Protein AF-D3FZN3-F1 (afdb_monomer)

Structure (mmCIF, N/CA/C/O backbone):
data_AF-D3FZN3-F1
#
_entry.id   AF-D3FZN3-F1
#
loop_
_atom_site.group_PDB
_atom_site.id
_atom_site.type_symbol
_atom_site.label_atom_id
_atom_site.label_alt_id
_atom_site.label_comp_id
_atom_site.label_asym_id
_atom_site.label_entity_id
_atom_site.label_seq_id
_atom_site.pdbx_PDB_ins_code
_atom_site.Cartn_x
_atom_site.Cartn_y
_atom_site.Cartn_z
_atom_site.occupancy
_atom_site.B_iso_or_equiv
_atom_site.auth_seq_id
_atom_site.auth_comp_id
_atom_site.auth_asym_id
_atom_site.auth_atom_id
_atom_site.pdbx_PDB_model_num
ATOM 1 N N . MET A 1 1 ? -34.575 -13.851 0.506 1.00 36.81 1 MET A N 1
ATOM 2 C CA . MET A 1 1 ? -34.445 -12.840 -0.566 1.00 36.81 1 MET A CA 1
ATOM 3 C C . MET A 1 1 ? -32.988 -12.776 -0.986 1.00 36.81 1 MET A C 1
ATOM 5 O O . MET A 1 1 ? -32.155 -12.324 -0.214 1.00 36.81 1 MET A O 1
ATOM 9 N N . THR A 1 2 ? -32.662 -13.307 -2.158 1.00 33.44 2 THR A N 1
ATOM 10 C CA . THR A 1 2 ? -31.326 -13.220 -2.757 1.00 33.44 2 THR A CA 1
ATOM 11 C C . THR A 1 2 ? -31.110 -11.793 -3.249 1.00 33.44 2 THR A C 1
ATOM 13 O O . THR A 1 2 ? -31.702 -11.393 -4.248 1.00 33.44 2 THR A O 1
ATOM 16 N N . TYR A 1 3 ? -30.310 -11.004 -2.532 1.00 48.12 3 TYR A N 1
ATOM 17 C CA . TYR A 1 3 ? -29.910 -9.681 -3.000 1.00 48.12 3 TYR A CA 1
ATOM 18 C C . TYR A 1 3 ? -29.121 -9.836 -4.300 1.00 48.12 3 TYR A C 1
ATOM 20 O O . TYR A 1 3 ? -28.051 -10.443 -4.325 1.00 48.12 3 TYR A O 1
ATOM 28 N N . THR A 1 4 ? -29.645 -9.297 -5.395 1.00 48.91 4 THR A N 1
ATOM 29 C CA . THR A 1 4 ? -28.939 -9.209 -6.672 1.00 48.91 4 THR A CA 1
ATOM 30 C C . THR A 1 4 ? -27.744 -8.264 -6.479 1.00 48.91 4 THR A C 1
ATOM 32 O O . THR A 1 4 ? -27.885 -7.044 -6.516 1.00 48.91 4 THR A O 1
ATOM 35 N N . LEU A 1 5 ? -26.564 -8.833 -6.209 1.00 54.50 5 LEU A N 1
ATOM 36 C CA . LEU A 1 5 ? -25.284 -8.184 -5.855 1.00 54.50 5 LEU A CA 1
ATOM 37 C C . LEU A 1 5 ? -24.669 -7.288 -6.961 1.00 54.50 5 LEU A C 1
ATOM 39 O O . LEU A 1 5 ? -23.451 -7.129 -7.019 1.00 54.50 5 LEU A O 1
ATOM 43 N N . LEU A 1 6 ? -25.465 -6.734 -7.881 1.00 55.00 6 LEU A N 1
ATOM 44 C CA . LEU A 1 6 ? -24.960 -6.120 -9.117 1.00 55.00 6 LEU A CA 1
ATOM 45 C C . LEU A 1 6 ? -25.400 -4.669 -9.377 1.00 55.00 6 LEU A C 1
ATOM 47 O O . LEU A 1 6 ? -24.980 -4.111 -10.384 1.00 55.00 6 LEU A O 1
ATOM 51 N N . ASN A 1 7 ? -26.138 -4.021 -8.467 1.00 74.19 7 ASN A N 1
ATOM 52 C CA . ASN A 1 7 ? -26.657 -2.654 -8.664 1.00 74.19 7 ASN A CA 1
ATOM 53 C C . ASN A 1 7 ? -26.011 -1.591 -7.750 1.00 74.19 7 ASN A C 1
ATOM 55 O O . ASN A 1 7 ? -26.673 -0.647 -7.328 1.00 74.19 7 ASN A O 1
ATOM 59 N N . HIS A 1 8 ? -24.730 -1.723 -7.398 1.00 84.94 8 HIS A N 1
ATOM 60 C CA . HIS A 1 8 ? -24.018 -0.625 -6.732 1.00 84.94 8 HIS A CA 1
ATOM 61 C C . HIS A 1 8 ? -23.477 0.372 -7.765 1.00 84.94 8 HIS A C 1
ATOM 63 O O . HIS A 1 8 ? -22.969 -0.036 -8.808 1.00 84.94 8 HIS A O 1
ATOM 69 N N . ILE A 1 9 ? -23.486 1.671 -7.448 1.00 86.50 9 ILE A N 1
ATOM 70 C CA . ILE A 1 9 ? -22.976 2.743 -8.331 1.00 86.50 9 ILE A CA 1
ATOM 71 C C . ILE A 1 9 ? -21.483 2.591 -8.690 1.00 86.50 9 ILE A C 1
ATOM 73 O O . ILE A 1 9 ? -21.010 3.148 -9.671 1.00 86.50 9 ILE A O 1
ATOM 77 N N . GLN A 1 10 ? -20.741 1.797 -7.913 1.00 83.25 10 GLN A N 1
ATOM 78 C CA . GLN A 1 10 ? -19.339 1.416 -8.169 1.00 83.25 10 GLN A CA 1
ATOM 79 C C . GLN A 1 10 ? -19.196 -0.039 -8.675 1.00 83.25 10 GLN A C 1
ATOM 81 O O . GLN A 1 10 ? -18.149 -0.673 -8.513 1.00 83.25 10 GLN A O 1
ATOM 86 N N . GLY A 1 11 ? -20.266 -0.616 -9.224 1.00 87.62 11 GLY A N 1
ATOM 87 C CA . GLY A 1 11 ? -20.298 -1.968 -9.776 1.00 87.62 11 GLY A CA 1
ATOM 88 C C . GLY A 1 11 ? -20.010 -3.072 -8.752 1.00 87.62 11 GLY A C 1
ATOM 89 O O . GLY A 1 11 ? -20.368 -2.988 -7.574 1.00 87.62 11 GLY A O 1
ATOM 90 N N . LYS A 1 12 ? -19.345 -4.142 -9.204 1.00 86.31 12 LYS A N 1
ATOM 91 C CA . LYS A 1 12 ? -19.061 -5.338 -8.387 1.00 86.31 12 LYS A CA 1
ATOM 92 C C . LYS A 1 12 ? -18.204 -5.035 -7.156 1.00 86.31 12 LYS A C 1
ATOM 94 O O . LYS A 1 12 ? -18.461 -5.587 -6.091 1.00 86.31 12 LYS A O 1
ATOM 99 N N . ILE A 1 13 ? -17.198 -4.166 -7.291 1.00 85.38 13 ILE A N 1
ATOM 100 C CA . ILE A 1 13 ? -16.278 -3.826 -6.193 1.00 85.38 13 ILE A CA 1
ATOM 101 C C . ILE A 1 13 ? -17.044 -3.138 -5.066 1.00 85.38 13 ILE A C 1
ATOM 103 O O . ILE A 1 13 ? -16.953 -3.571 -3.918 1.00 85.38 13 ILE A O 1
ATOM 107 N N . GLY A 1 14 ? -17.847 -2.125 -5.396 1.00 88.56 14 GLY A N 1
ATOM 108 C CA . GLY A 1 14 ? -18.644 -1.443 -4.382 1.00 88.56 14 GLY A CA 1
ATOM 109 C C . GLY A 1 14 ? -19.766 -2.309 -3.816 1.00 88.56 14 GLY A C 1
ATOM 110 O O . GLY A 1 14 ? -20.048 -2.221 -2.630 1.00 88.56 14 GLY A O 1
ATOM 111 N N . SER A 1 15 ? -20.338 -3.225 -4.606 1.00 90.19 15 SER A N 1
ATOM 112 C CA . SER A 1 15 ? -21.319 -4.194 -4.087 1.00 90.19 15 SER A CA 1
ATOM 113 C C . SER A 1 15 ? -20.704 -5.106 -3.016 1.00 90.19 15 SER A C 1
ATOM 115 O O . SER A 1 15 ? -21.316 -5.326 -1.973 1.00 90.19 15 SER A O 1
ATOM 117 N N . ARG A 1 16 ? -19.472 -5.594 -3.236 1.00 90.56 16 ARG A N 1
ATOM 118 C CA . ARG A 1 16 ? -18.732 -6.404 -2.250 1.00 90.56 16 ARG A CA 1
ATOM 119 C C . ARG A 1 16 ? -18.376 -5.600 -1.001 1.00 90.56 16 ARG A C 1
ATOM 121 O O . ARG A 1 16 ? -18.532 -6.114 0.099 1.00 90.56 16 ARG A O 1
ATOM 128 N N . TRP A 1 17 ? -17.937 -4.352 -1.168 1.00 93.44 17 TRP A N 1
ATOM 129 C CA . TRP A 1 17 ? -17.650 -3.466 -0.039 1.00 93.44 17 TRP A CA 1
ATOM 130 C C . TRP A 1 17 ? -18.903 -3.175 0.791 1.00 93.44 17 TRP A C 1
ATOM 132 O O . TRP A 1 17 ? -18.896 -3.365 2.000 1.00 93.44 17 TRP A O 1
ATOM 142 N N . ALA A 1 18 ? -20.008 -2.804 0.142 1.00 93.06 18 ALA A N 1
ATOM 143 C CA . ALA A 1 18 ? -21.271 -2.542 0.819 1.00 93.06 18 ALA A CA 1
ATOM 144 C C . ALA A 1 18 ? -21.793 -3.777 1.569 1.00 93.06 18 ALA A C 1
ATOM 146 O O . ALA A 1 18 ? -22.334 -3.636 2.662 1.00 93.06 18 ALA A O 1
ATOM 147 N N . HIS A 1 19 ? -21.623 -4.981 1.011 1.00 93.06 19 HIS A N 1
ATOM 148 C CA . HIS A 1 19 ? -21.941 -6.223 1.718 1.00 93.06 19 HIS A CA 1
ATOM 149 C C . HIS A 1 19 ? -21.061 -6.403 2.958 1.00 93.06 19 HIS A C 1
ATOM 151 O O . HIS A 1 19 ? -21.593 -6.603 4.043 1.00 93.06 19 HIS A O 1
ATOM 157 N N . PHE A 1 20 ? -19.739 -6.271 2.811 1.00 94.25 20 PHE A N 1
ATOM 158 C CA . PHE A 1 20 ? -18.788 -6.382 3.920 1.00 94.25 20 PHE A CA 1
ATOM 159 C C . PHE A 1 20 ? -19.116 -5.406 5.060 1.00 94.25 20 PHE A C 1
ATOM 161 O O . PHE A 1 20 ? -19.161 -5.806 6.221 1.00 94.25 20 PHE A O 1
ATOM 168 N N . VAL A 1 21 ? -19.404 -4.141 4.739 1.00 95.44 21 VAL A N 1
ATOM 169 C CA . VAL A 1 21 ? -19.762 -3.128 5.744 1.00 95.44 21 VAL A CA 1
ATOM 170 C C . VAL A 1 21 ? -21.089 -3.463 6.429 1.00 95.44 21 VAL A C 1
ATOM 172 O O . VAL A 1 21 ? -21.183 -3.356 7.647 1.00 95.44 21 VAL A O 1
ATOM 175 N N . LYS A 1 22 ? -22.110 -3.906 5.681 1.00 94.38 22 LYS A N 1
ATOM 176 C CA . LYS A 1 22 ? -23.412 -4.300 6.255 1.00 94.38 22 LYS A CA 1
ATOM 177 C C . LYS A 1 22 ? -23.323 -5.527 7.157 1.00 94.38 22 LYS A C 1
ATOM 179 O O . LYS A 1 22 ? -24.048 -5.599 8.138 1.00 94.38 22 LYS A O 1
ATOM 184 N N . GLU A 1 23 ? -22.477 -6.485 6.799 1.00 95.50 23 GLU A N 1
ATOM 185 C CA . GLU A 1 23 ? -22.295 -7.736 7.536 1.00 95.50 23 GLU A CA 1
ATOM 186 C C . GLU A 1 23 ? -21.606 -7.520 8.886 1.00 95.50 23 GLU A C 1
ATOM 188 O O . GLU A 1 23 ? -21.972 -8.164 9.861 1.00 95.50 23 GLU A O 1
ATOM 193 N N . ASN A 1 24 ? -20.637 -6.603 8.949 1.00 95.38 24 ASN A N 1
ATOM 194 C CA . ASN A 1 24 ? -19.853 -6.366 10.163 1.00 95.38 24 ASN A CA 1
ATOM 195 C C . ASN A 1 24 ? -20.369 -5.176 10.990 1.00 95.38 24 ASN A C 1
ATOM 197 O O . ASN A 1 24 ? -20.156 -5.139 12.194 1.00 95.38 24 ASN A O 1
ATOM 201 N N . GLY A 1 25 ? -21.069 -4.222 10.370 1.00 95.56 25 GLY A N 1
ATOM 202 C CA . GLY A 1 25 ? -21.519 -2.989 11.017 1.00 95.56 25 GLY A CA 1
ATOM 203 C C . GLY A 1 25 ? -20.407 -1.941 11.106 1.00 95.56 25 GLY A C 1
ATOM 204 O O . GLY A 1 25 ? -19.266 -2.245 11.437 1.00 95.56 25 GLY A O 1
ATOM 205 N N . VAL A 1 26 ? -20.734 -0.681 10.808 1.00 95.69 26 VAL A N 1
ATOM 206 C CA . VAL A 1 26 ? -19.752 0.420 10.742 1.00 95.69 26 VAL A CA 1
ATOM 207 C C . VAL A 1 26 ? -19.050 0.689 12.077 1.00 95.69 26 VAL A C 1
ATOM 209 O O . VAL A 1 26 ? -17.865 1.012 12.081 1.00 95.69 26 VAL A O 1
ATOM 212 N N . ASP A 1 27 ? -19.742 0.482 13.200 1.00 96.00 27 ASP A N 1
ATOM 213 C CA . ASP A 1 27 ? -19.205 0.687 14.553 1.00 96.00 27 ASP A CA 1
ATOM 214 C C . ASP A 1 27 ? -18.169 -0.370 14.961 1.00 96.00 27 ASP A C 1
ATOM 216 O O . ASP A 1 27 ? -17.420 -0.167 15.910 1.00 96.00 27 ASP A O 1
ATOM 220 N N . GLN A 1 28 ? -18.104 -1.489 14.235 1.00 96.38 28 GLN A N 1
ATOM 221 C CA . GLN A 1 28 ? -17.192 -2.602 14.511 1.00 96.38 28 GLN A CA 1
ATOM 222 C C . GLN A 1 28 ? -15.912 -2.546 13.666 1.00 96.38 28 GLN A C 1
ATOM 224 O O . GLN A 1 28 ? -15.029 -3.397 13.820 1.00 96.38 28 GLN A O 1
ATOM 229 N N . LEU A 1 29 ? -15.800 -1.558 12.768 1.00 97.88 29 LEU A N 1
ATOM 230 C CA . LEU A 1 29 ? -14.685 -1.421 11.836 1.00 97.88 29 LEU A CA 1
ATOM 231 C C . LEU A 1 29 ? -13.639 -0.426 12.350 1.00 97.88 29 LEU A C 1
ATOM 233 O O . LEU A 1 29 ? -13.881 0.780 12.431 1.00 97.88 29 LEU A O 1
ATOM 237 N N . LEU A 1 30 ? -12.431 -0.933 12.582 1.00 98.50 30 LEU A N 1
ATOM 238 C CA . LEU A 1 30 ? -11.226 -0.134 12.762 1.00 98.50 30 LEU A CA 1
ATOM 239 C C . LEU A 1 30 ? -10.526 0.046 11.412 1.00 98.50 30 LEU A C 1
ATOM 241 O O . LEU A 1 30 ? -10.107 -0.928 10.784 1.00 98.50 30 LEU A O 1
ATOM 245 N N . ILE A 1 31 ? -10.364 1.290 10.971 1.00 98.38 31 ILE A N 1
ATOM 246 C CA . ILE A 1 31 ? -9.625 1.628 9.755 1.00 98.38 31 ILE A CA 1
ATOM 247 C C . ILE A 1 31 ? -8.164 1.894 10.114 1.00 98.38 31 ILE A C 1
ATOM 249 O O . ILE A 1 31 ? -7.856 2.733 10.959 1.00 98.38 31 ILE A O 1
ATOM 253 N N . VAL A 1 32 ? -7.261 1.204 9.424 1.00 98.31 32 VAL A N 1
ATOM 254 C CA . VAL A 1 32 ? -5.814 1.415 9.483 1.00 98.31 32 VAL A CA 1
ATOM 255 C C . VAL A 1 32 ? -5.376 1.959 8.130 1.00 98.31 32 VAL A C 1
ATOM 257 O O . VAL A 1 32 ? -5.355 1.225 7.145 1.00 98.31 32 VAL A O 1
ATOM 260 N N . ALA A 1 33 ? -5.041 3.242 8.060 1.00 97.38 33 ALA A N 1
ATOM 261 C CA . ALA A 1 33 ? -4.474 3.845 6.862 1.00 97.38 33 ALA A CA 1
ATOM 262 C C . ALA A 1 33 ? -2.950 3.766 6.913 1.00 97.38 33 ALA A C 1
ATOM 264 O O . ALA A 1 33 ? -2.353 4.152 7.920 1.00 97.38 33 ALA A O 1
ATOM 265 N N . VAL A 1 34 ? -2.332 3.292 5.832 1.00 95.94 34 VAL A N 1
ATOM 266 C CA . VAL A 1 34 ? -0.879 3.185 5.706 1.00 95.94 34 VAL A CA 1
ATOM 267 C C . VAL A 1 34 ? -0.400 3.860 4.429 1.00 95.94 34 VAL A C 1
ATOM 269 O O . VAL A 1 34 ? -0.774 3.461 3.327 1.00 95.94 34 VAL A O 1
ATOM 272 N N . ASP A 1 35 ? 0.476 4.846 4.585 1.00 93.62 35 ASP A N 1
ATOM 273 C CA . ASP A 1 35 ? 1.271 5.400 3.494 1.00 93.62 35 ASP A CA 1
ATOM 274 C C . ASP A 1 35 ? 2.649 4.724 3.501 1.00 93.62 35 ASP A C 1
ATOM 276 O O . ASP A 1 35 ? 3.454 4.883 4.428 1.00 93.62 35 ASP A O 1
ATOM 280 N N . ALA A 1 36 ? 2.883 3.880 2.497 1.00 92.44 36 ALA A N 1
ATOM 281 C CA . ALA A 1 36 ? 4.046 3.013 2.445 1.00 92.44 36 ALA A CA 1
ATOM 282 C C . ALA A 1 36 ? 5.225 3.689 1.731 1.00 92.44 36 ALA A C 1
ATOM 284 O O . ALA A 1 36 ? 5.192 3.879 0.516 1.00 92.44 36 ALA A O 1
ATOM 285 N N . ALA A 1 37 ? 6.320 3.948 2.453 1.00 90.69 37 ALA A N 1
ATOM 286 C CA . ALA A 1 37 ? 7.601 4.320 1.851 1.00 90.69 37 ALA A CA 1
ATOM 287 C C . ALA A 1 37 ? 8.672 3.226 2.012 1.00 90.69 37 ALA A C 1
ATOM 289 O O . ALA A 1 37 ? 8.433 2.164 2.579 1.00 90.69 37 ALA A O 1
ATOM 290 N N . LYS A 1 38 ? 9.868 3.485 1.470 1.00 91.06 38 LYS A N 1
ATOM 291 C CA . LYS A 1 38 ? 10.971 2.512 1.394 1.00 91.06 38 LYS A CA 1
ATOM 292 C C . LYS A 1 38 ? 11.477 2.030 2.757 1.00 91.06 38 LYS A C 1
ATOM 294 O O . LYS A 1 38 ? 11.839 0.867 2.881 1.00 91.06 38 LYS A O 1
ATOM 299 N N . TYR A 1 39 ? 11.593 2.937 3.724 1.00 92.75 39 TYR A N 1
ATOM 300 C CA . TYR A 1 39 ? 12.247 2.664 5.010 1.00 92.75 39 TYR A CA 1
ATOM 301 C C . TYR A 1 39 ? 11.304 2.818 6.194 1.00 92.75 39 TYR A C 1
ATOM 303 O O . TYR A 1 39 ? 11.409 2.061 7.151 1.00 92.75 39 TYR A O 1
ATOM 311 N N . THR A 1 40 ? 10.386 3.776 6.117 1.00 94.50 40 THR A N 1
ATOM 312 C CA . THR A 1 40 ? 9.401 4.051 7.155 1.00 94.50 40 THR A CA 1
ATOM 313 C C . THR A 1 40 ? 8.024 4.171 6.519 1.00 94.50 40 THR A C 1
ATOM 315 O O . THR A 1 40 ? 7.862 4.754 5.447 1.00 94.50 40 THR A O 1
ATOM 318 N N . HIS A 1 41 ? 7.021 3.585 7.154 1.00 94.62 41 HIS A N 1
ATOM 319 C CA . HIS A 1 41 ? 5.627 3.724 6.764 1.00 94.62 41 HIS A CA 1
ATOM 320 C C . HIS A 1 41 ? 4.934 4.641 7.760 1.00 94.62 41 HIS A C 1
ATOM 322 O O . HIS A 1 41 ? 5.133 4.511 8.972 1.00 94.62 41 HIS A O 1
ATOM 328 N N . LYS A 1 42 ? 4.097 5.545 7.259 1.00 95.31 42 LYS A N 1
ATOM 329 C CA . LYS A 1 42 ? 3.231 6.354 8.114 1.00 95.31 42 LYS A CA 1
ATOM 330 C C . LYS A 1 42 ? 1.899 5.644 8.286 1.00 95.31 42 LYS A C 1
ATOM 332 O O . LYS A 1 42 ? 1.360 5.092 7.330 1.00 95.31 42 LYS A O 1
ATOM 337 N N . VAL A 1 43 ? 1.371 5.668 9.501 1.00 97.12 43 VAL A N 1
ATOM 338 C CA . VAL A 1 43 ? 0.156 4.951 9.884 1.00 97.12 43 VAL A CA 1
ATOM 339 C C . VAL A 1 43 ? -0.784 5.879 10.633 1.00 97.12 43 VAL A C 1
ATOM 341 O O . VAL A 1 43 ? -0.347 6.651 11.482 1.00 97.12 43 VAL A O 1
ATOM 344 N N . LEU A 1 44 ? -2.081 5.755 10.367 1.00 97.12 44 LEU A N 1
ATOM 345 C CA . LEU A 1 44 ? -3.160 6.382 11.126 1.00 97.12 44 LEU A CA 1
ATOM 346 C C . LEU A 1 44 ? -4.239 5.340 11.437 1.00 97.12 44 LEU A C 1
ATOM 348 O O . LEU A 1 44 ? -4.609 4.561 10.559 1.00 97.12 44 LEU A O 1
ATOM 352 N N . LEU A 1 45 ? -4.775 5.360 12.661 1.00 98.25 45 LEU A N 1
ATOM 353 C CA . LEU A 1 45 ? -5.957 4.575 13.025 1.00 98.25 45 LEU A CA 1
ATOM 354 C C . LEU A 1 45 ? -7.164 5.497 13.182 1.00 98.25 45 LEU A C 1
ATOM 356 O O . LEU A 1 45 ? -7.102 6.480 13.926 1.00 98.25 45 LEU A O 1
ATOM 360 N N . ALA A 1 46 ? -8.259 5.150 12.518 1.00 98.00 46 ALA A N 1
ATOM 361 C CA . ALA A 1 46 ? -9.518 5.881 12.559 1.00 98.00 46 ALA A CA 1
ATOM 362 C C . ALA A 1 46 ? -10.712 4.921 12.624 1.00 98.00 46 ALA A C 1
ATOM 364 O O . ALA A 1 46 ? -10.589 3.743 12.288 1.00 98.00 46 ALA A O 1
ATOM 365 N N . ASN A 1 47 ? -11.872 5.413 13.047 1.00 97.56 47 ASN A N 1
ATOM 366 C CA . ASN A 1 47 ? -13.125 4.667 12.913 1.00 97.56 47 ASN A CA 1
ATOM 367 C C . ASN A 1 47 ? -13.756 4.890 11.523 1.00 97.56 47 ASN A C 1
ATOM 369 O O . ASN A 1 47 ? -13.271 5.689 10.717 1.00 97.56 47 ASN A O 1
ATOM 373 N N . PHE A 1 48 ? -14.867 4.206 11.242 1.00 96.56 48 PHE A N 1
ATOM 374 C CA . PHE A 1 48 ? -15.588 4.356 9.973 1.00 96.56 48 PHE A CA 1
ATOM 375 C C . PHE A 1 48 ? -16.215 5.749 9.763 1.00 96.56 48 PHE A C 1
ATOM 377 O O . PHE A 1 48 ? -16.517 6.123 8.633 1.00 96.56 48 PHE A O 1
ATOM 384 N N . TYR A 1 49 ? -16.382 6.533 10.829 1.00 95.94 49 TYR A N 1
ATOM 385 C CA . TYR A 1 49 ? -16.892 7.906 10.772 1.00 95.94 49 TYR A CA 1
ATOM 386 C C . TYR A 1 49 ? -15.804 8.940 10.452 1.00 95.94 49 TYR A C 1
ATOM 388 O O . TYR A 1 49 ? -16.118 10.091 10.152 1.00 95.94 49 TYR A O 1
ATOM 396 N N . GLY A 1 50 ? -14.531 8.531 10.464 1.00 93.31 50 GLY A N 1
ATOM 397 C CA . GLY A 1 50 ? -13.384 9.400 10.214 1.00 93.31 50 GLY A CA 1
ATOM 398 C C . GLY A 1 50 ? -12.771 10.021 11.472 1.00 93.31 50 GLY A C 1
ATOM 399 O O . GLY A 1 50 ? -11.852 10.832 11.345 1.00 93.31 50 GLY A O 1
ATOM 400 N N . ASP A 1 51 ? -13.213 9.636 12.673 1.00 94.81 51 ASP A N 1
ATOM 401 C CA . ASP A 1 51 ? -12.577 10.082 13.912 1.00 94.81 51 ASP A CA 1
ATOM 402 C C . ASP A 1 51 ? -11.217 9.411 14.075 1.00 94.81 51 ASP A C 1
ATOM 404 O O . ASP A 1 51 ? -11.083 8.186 14.008 1.00 94.81 51 ASP A O 1
ATOM 408 N N . ILE A 1 52 ? -10.198 10.225 14.337 1.00 95.75 52 ILE A N 1
ATOM 409 C CA . ILE A 1 52 ? -8.835 9.753 14.563 1.00 95.75 52 ILE A CA 1
ATOM 410 C C . ILE A 1 52 ? -8.737 9.150 15.967 1.00 95.75 52 ILE A C 1
ATOM 412 O O . ILE A 1 52 ? -8.872 9.855 16.967 1.00 95.75 52 ILE A O 1
ATOM 416 N N . LEU A 1 53 ? -8.438 7.853 16.034 1.00 96.50 53 LEU A N 1
ATOM 417 C CA . LEU A 1 53 ? -8.257 7.108 17.283 1.00 96.50 53 LEU A CA 1
ATOM 418 C C . LEU A 1 53 ? -6.796 7.123 17.737 1.00 96.50 53 LEU A C 1
ATOM 420 O O . LEU A 1 53 ? -6.516 7.283 18.923 1.00 96.50 53 LEU A O 1
ATOM 424 N N . ILE A 1 54 ? -5.863 7.006 16.788 1.00 96.62 54 ILE A N 1
ATOM 425 C CA . ILE A 1 54 ? -4.435 7.244 17.015 1.00 96.62 54 ILE A CA 1
ATOM 426 C C . ILE A 1 54 ? -3.944 8.214 15.948 1.00 96.62 54 ILE A C 1
ATOM 428 O O . ILE A 1 54 ? -4.108 7.965 14.753 1.00 96.62 54 ILE A O 1
ATOM 432 N N . LYS A 1 55 ? -3.323 9.314 16.392 1.00 95.06 55 LYS A N 1
ATOM 433 C CA . LYS A 1 55 ? -2.667 10.286 15.507 1.00 95.06 55 LYS A CA 1
ATOM 434 C C . LYS A 1 55 ? -1.579 9.615 14.656 1.00 95.06 55 LYS A C 1
ATOM 436 O O . LYS A 1 55 ? -1.050 8.587 15.068 1.00 95.06 55 LYS A O 1
ATOM 441 N N . PRO A 1 56 ? -1.204 10.209 13.511 1.00 95.25 56 PRO A N 1
ATOM 442 C CA . PRO A 1 56 ? -0.162 9.665 12.653 1.00 95.25 56 PRO A CA 1
ATOM 443 C C . PRO A 1 56 ? 1.114 9.287 13.409 1.00 95.25 56 PRO A C 1
ATOM 445 O O . PRO A 1 56 ? 1.643 10.092 14.179 1.00 95.25 56 PRO A O 1
ATOM 448 N N . PHE A 1 57 ? 1.602 8.070 13.181 1.00 95.88 57 PHE A N 1
ATOM 449 C CA . PHE A 1 57 ? 2.867 7.571 13.715 1.00 95.88 57 PHE A CA 1
ATOM 450 C C . PHE A 1 57 ? 3.622 6.773 12.654 1.00 95.88 57 PHE A C 1
ATOM 452 O O . PHE A 1 57 ? 3.040 6.304 11.679 1.00 95.88 57 PHE A O 1
ATOM 459 N N . GLU A 1 58 ? 4.926 6.615 12.855 1.00 96.44 58 GLU A N 1
ATOM 460 C CA . GLU A 1 58 ? 5.790 5.886 11.930 1.00 96.44 58 GLU A CA 1
ATOM 461 C C . GLU A 1 58 ? 6.120 4.489 12.446 1.00 96.44 58 GLU A C 1
ATOM 463 O O . GLU A 1 58 ? 6.314 4.280 13.651 1.00 96.44 58 GLU A O 1
ATOM 468 N N . ILE A 1 59 ? 6.206 3.546 11.514 1.00 97.19 59 ILE A N 1
ATOM 469 C CA . ILE A 1 59 ? 6.756 2.207 11.715 1.00 97.19 59 ILE A CA 1
ATOM 470 C C . ILE A 1 59 ? 7.877 1.974 10.705 1.00 97.19 59 ILE A C 1
ATOM 472 O O . ILE A 1 59 ? 7.804 2.450 9.575 1.00 97.19 59 ILE A O 1
ATOM 476 N N . ASP A 1 60 ? 8.898 1.222 11.093 1.00 96.50 60 ASP A N 1
ATOM 477 C CA . ASP A 1 60 ? 9.952 0.820 10.164 1.00 96.50 60 ASP A CA 1
ATOM 478 C C . ASP A 1 60 ? 9.421 -0.221 9.166 1.00 96.50 60 ASP A C 1
ATOM 480 O O . ASP A 1 60 ? 8.530 -1.012 9.489 1.00 96.50 60 ASP A O 1
ATOM 484 N N . ALA A 1 61 ? 9.989 -0.252 7.959 1.00 93.81 61 ALA A N 1
ATOM 485 C CA . ALA A 1 61 ? 9.730 -1.272 6.942 1.00 93.81 61 ALA A CA 1
ATOM 486 C C . ALA A 1 61 ? 10.415 -2.602 7.322 1.00 93.81 61 ALA A C 1
ATOM 488 O O . ALA A 1 61 ? 11.349 -3.068 6.667 1.00 93.81 61 ALA A O 1
ATOM 489 N N . SER A 1 62 ? 9.993 -3.172 8.449 1.00 95.31 62 SER A N 1
ATOM 490 C CA . SER A 1 62 ? 10.568 -4.359 9.076 1.00 95.31 62 SER A CA 1
ATOM 491 C C . SER A 1 62 ? 9.504 -5.152 9.839 1.00 95.31 62 SER A C 1
ATOM 493 O O . SER A 1 62 ? 8.413 -4.662 10.139 1.00 95.31 62 SER A O 1
ATOM 495 N N . GLU A 1 63 ? 9.844 -6.383 10.219 1.00 94.44 63 GLU A N 1
ATOM 496 C CA . GLU A 1 63 ? 8.986 -7.220 11.063 1.00 94.44 63 GLU A CA 1
ATOM 497 C C . GLU A 1 63 ? 8.693 -6.564 12.424 1.00 94.44 63 GLU A C 1
ATOM 499 O O . GLU A 1 63 ? 7.562 -6.602 12.911 1.00 94.44 63 GLU A O 1
ATOM 504 N N . SER A 1 64 ? 9.682 -5.901 13.034 1.00 96.50 64 SER A N 1
ATOM 505 C CA . SER A 1 64 ? 9.479 -5.176 14.294 1.00 96.50 64 SER A CA 1
ATOM 506 C C . SER A 1 64 ? 8.525 -3.990 14.124 1.00 96.50 64 SER A C 1
ATOM 508 O O . SER A 1 64 ? 7.682 -3.759 14.996 1.00 96.50 64 SER A O 1
ATOM 510 N N . GLY A 1 65 ? 8.601 -3.284 12.992 1.00 97.06 65 GLY A N 1
ATOM 511 C CA . GLY A 1 65 ? 7.668 -2.218 12.637 1.00 97.06 65 GLY A CA 1
ATOM 512 C C . GLY A 1 65 ? 6.239 -2.731 12.455 1.00 97.06 65 GLY A C 1
ATOM 513 O O . GLY A 1 65 ? 5.304 -2.162 13.028 1.00 97.06 65 GLY A O 1
ATOM 514 N N . PHE A 1 66 ? 6.058 -3.855 11.758 1.00 97.19 66 PHE A N 1
ATOM 515 C CA . PHE A 1 66 ? 4.740 -4.484 11.620 1.00 97.19 66 PHE A CA 1
ATOM 516 C C . PHE A 1 66 ? 4.181 -4.968 12.966 1.00 97.19 66 PHE A C 1
ATOM 518 O O . PHE A 1 66 ? 3.019 -4.722 13.284 1.00 97.19 66 PHE A O 1
ATOM 525 N N . ASN A 1 67 ? 5.013 -5.572 13.816 1.00 97.50 67 ASN A N 1
ATOM 526 C CA . ASN A 1 67 ? 4.601 -5.979 15.161 1.00 97.50 67 ASN A CA 1
ATOM 527 C C . ASN A 1 67 ? 4.182 -4.783 16.030 1.00 97.50 67 ASN A C 1
ATOM 529 O O . ASN A 1 67 ? 3.259 -4.895 16.839 1.00 97.50 67 ASN A O 1
ATOM 533 N N . ARG A 1 68 ? 4.819 -3.618 15.860 1.00 97.75 68 ARG A N 1
ATOM 534 C CA . ARG A 1 68 ? 4.392 -2.375 16.519 1.00 97.75 68 ARG A CA 1
ATOM 535 C C . ARG A 1 68 ? 3.019 -1.918 16.026 1.00 97.75 68 ARG A C 1
ATOM 537 O O . ARG A 1 68 ? 2.187 -1.542 16.849 1.00 97.75 68 ARG A O 1
ATOM 544 N N . LEU A 1 69 ? 2.765 -1.985 14.717 1.00 98.19 69 LEU A N 1
ATOM 545 C CA . LEU A 1 69 ? 1.440 -1.720 14.152 1.00 98.19 69 LEU A CA 1
ATOM 546 C C . LEU A 1 69 ? 0.387 -2.662 14.748 1.00 98.19 69 LEU A C 1
ATOM 548 O O . LEU A 1 69 ? -0.628 -2.189 15.256 1.00 98.19 69 LEU A O 1
ATOM 552 N N . LYS A 1 70 ? 0.651 -3.973 14.733 1.00 98.00 70 LYS A N 1
ATOM 553 C CA . LYS A 1 70 ? -0.254 -4.998 15.265 1.00 98.00 70 LYS A CA 1
ATOM 554 C C . LYS A 1 70 ? -0.630 -4.731 16.723 1.00 98.00 70 LYS A C 1
ATOM 556 O O . LYS A 1 70 ? -1.812 -4.683 17.038 1.00 98.00 70 LYS A O 1
ATOM 561 N N . LYS A 1 71 ? 0.351 -4.435 17.582 1.00 98.00 71 LYS A N 1
ATOM 562 C CA . LYS A 1 71 ? 0.102 -4.095 18.995 1.00 98.00 71 LYS A CA 1
ATOM 563 C C . LYS A 1 71 ? -0.828 -2.892 19.164 1.00 98.00 71 LYS A C 1
ATOM 565 O O . LYS A 1 71 ? -1.726 -2.930 19.998 1.00 98.00 71 LYS A O 1
ATOM 570 N N . ASN A 1 72 ? -0.627 -1.831 18.379 1.00 97.88 72 ASN A N 1
ATOM 571 C CA . ASN A 1 72 ? -1.490 -0.648 18.435 1.00 97.88 72 ASN A CA 1
ATOM 572 C C . ASN A 1 72 ? -2.919 -0.965 17.972 1.00 97.88 72 ASN A C 1
ATOM 574 O O . ASN A 1 72 ? -3.878 -0.485 18.572 1.00 97.88 72 ASN A O 1
ATOM 578 N N . VAL A 1 73 ? -3.061 -1.785 16.928 1.00 98.25 73 VAL A N 1
ATOM 579 C CA . VAL A 1 73 ? -4.362 -2.248 16.430 1.00 98.25 73 VAL A CA 1
ATOM 580 C C . VAL A 1 73 ? -5.086 -3.073 17.494 1.00 98.25 73 VAL A C 1
ATOM 582 O O . VAL A 1 73 ? -6.212 -2.738 17.850 1.00 98.25 73 VAL A O 1
ATOM 585 N N . GLU A 1 74 ? -4.430 -4.086 18.062 1.00 97.88 74 GLU A N 1
ATOM 586 C CA . GLU A 1 74 ? -4.997 -4.946 19.111 1.00 97.88 74 GLU A CA 1
ATOM 587 C C . GLU A 1 74 ? -5.415 -4.151 20.356 1.00 97.88 74 GLU A C 1
ATOM 589 O O . GLU A 1 74 ? -6.482 -4.400 20.922 1.00 97.88 74 GLU A O 1
ATOM 594 N N . LEU A 1 75 ? -4.605 -3.166 20.761 1.00 97.62 75 LEU A N 1
ATOM 595 C CA . LEU A 1 75 ? -4.919 -2.281 21.881 1.00 97.62 75 LEU A CA 1
ATOM 596 C C . LEU A 1 75 ? -6.217 -1.506 21.623 1.00 97.62 75 LEU A C 1
ATOM 598 O O . LEU A 1 75 ? -7.131 -1.551 22.444 1.00 97.62 75 LEU A O 1
ATOM 602 N N . VAL A 1 76 ? -6.329 -0.847 20.465 1.00 97.38 76 VAL A N 1
ATOM 603 C CA . VAL A 1 76 ? -7.518 -0.057 20.109 1.00 97.38 76 VAL A CA 1
ATOM 604 C C . VAL A 1 76 ? -8.749 -0.942 19.955 1.00 97.38 76 VAL A C 1
ATOM 606 O O . VAL A 1 76 ? -9.820 -0.573 20.436 1.00 97.38 76 VAL A O 1
ATOM 609 N N . MET A 1 77 ? -8.610 -2.115 19.332 1.00 97.00 77 MET A N 1
ATOM 610 C CA . MET A 1 77 ? -9.707 -3.079 19.218 1.00 97.00 77 MET A CA 1
ATOM 611 C C . MET A 1 77 ? -10.235 -3.481 20.594 1.00 97.00 77 MET A C 1
ATOM 613 O O . MET A 1 77 ? -11.441 -3.432 20.820 1.00 97.00 77 MET A O 1
ATOM 617 N N . LYS A 1 78 ? -9.342 -3.797 21.539 1.00 96.44 78 LYS A N 1
ATOM 618 C CA . LYS A 1 78 ? -9.723 -4.193 22.898 1.00 96.44 78 LYS A CA 1
ATOM 619 C C . LYS A 1 78 ? -10.347 -3.048 23.700 1.00 96.44 78 LYS A C 1
ATOM 621 O O . LYS A 1 78 ? -11.336 -3.267 24.391 1.00 96.44 78 LYS A O 1
ATOM 626 N N . GLU A 1 79 ? -9.772 -1.849 23.640 1.00 96.12 79 GLU A N 1
ATOM 627 C CA . GLU A 1 79 ? -10.238 -0.698 24.428 1.00 96.12 79 GLU A CA 1
ATOM 628 C C . GLU A 1 79 ? -11.561 -0.116 23.925 1.00 96.12 79 GLU A C 1
ATOM 630 O O . GLU A 1 79 ? -12.343 0.413 24.716 1.00 96.12 79 GLU A O 1
ATOM 635 N N . LYS A 1 80 ? -11.798 -0.169 22.611 1.00 93.25 80 LYS A N 1
ATOM 636 C CA . LYS A 1 80 ? -12.964 0.451 21.966 1.00 93.25 80 LYS A CA 1
ATOM 637 C C . LYS A 1 80 ? -14.006 -0.557 21.482 1.00 93.25 80 LYS A C 1
ATOM 639 O O . LYS A 1 80 ? -15.079 -0.133 21.073 1.00 93.25 80 LYS A O 1
ATOM 644 N N . GLY A 1 81 ? -13.712 -1.855 21.558 1.00 93.50 81 GLY A N 1
ATOM 645 C CA . GLY A 1 81 ? -14.634 -2.927 21.185 1.00 93.50 81 GLY A CA 1
ATOM 646 C C . GLY A 1 81 ? -14.810 -3.107 19.677 1.00 93.50 81 GLY A C 1
ATOM 647 O O . GLY A 1 81 ? -15.905 -3.446 19.253 1.00 93.50 81 GLY A O 1
ATOM 648 N N . TYR A 1 82 ? -13.771 -2.864 18.870 1.00 96.75 82 TYR A N 1
ATOM 649 C CA . TYR A 1 82 ? -13.816 -3.161 17.432 1.00 96.75 82 TYR A CA 1
ATOM 650 C C . TYR A 1 82 ? -13.521 -4.639 17.171 1.00 96.75 82 TYR A C 1
ATOM 652 O O . TYR A 1 82 ? -12.627 -5.217 17.790 1.00 96.75 82 TYR A O 1
ATOM 660 N N . GLU A 1 83 ? -14.193 -5.225 16.183 1.00 96.06 83 GLU A N 1
ATOM 661 C CA . GLU A 1 83 ? -14.058 -6.649 15.846 1.00 96.06 83 GLU A CA 1
ATOM 662 C C . GLU A 1 83 ? -13.341 -6.899 14.517 1.00 96.06 83 GLU A C 1
ATOM 664 O O . GLU A 1 83 ? -12.819 -7.995 14.284 1.00 96.06 83 GLU A O 1
ATOM 669 N N . LYS A 1 84 ? -13.295 -5.901 13.627 1.00 97.50 84 LYS A N 1
ATOM 670 C CA . LYS A 1 84 ? -12.688 -6.035 12.299 1.00 97.50 84 LYS A CA 1
ATOM 671 C C . LYS A 1 84 ? -11.744 -4.896 11.983 1.00 97.50 84 LYS A C 1
ATOM 673 O O . LYS A 1 84 ? -12.025 -3.733 12.248 1.00 97.50 84 LYS A O 1
ATOM 678 N N . VAL A 1 85 ? -10.656 -5.252 11.312 1.00 98.19 85 VAL A N 1
ATOM 679 C CA . VAL A 1 85 ? -9.656 -4.309 10.821 1.00 98.19 85 VAL A CA 1
ATOM 680 C C . VAL A 1 85 ? -9.780 -4.187 9.312 1.00 98.19 85 VAL A C 1
ATOM 682 O O . VAL A 1 85 ? -9.762 -5.191 8.593 1.00 98.19 85 VAL A O 1
ATOM 685 N N . VAL A 1 86 ? -9.871 -2.951 8.832 1.00 98.12 86 VAL A N 1
ATOM 686 C CA . VAL A 1 86 ? -9.782 -2.615 7.414 1.00 98.12 86 VAL A CA 1
ATOM 687 C C . VAL A 1 86 ? -8.494 -1.843 7.179 1.00 98.12 86 VAL A C 1
ATOM 689 O O . VAL A 1 86 ? -8.366 -0.699 7.611 1.00 98.12 86 VAL A O 1
ATOM 692 N N . LEU A 1 87 ? -7.543 -2.454 6.476 1.00 97.81 87 LEU A N 1
ATOM 693 C CA . LEU A 1 87 ? -6.275 -1.808 6.152 1.00 97.81 87 LEU A CA 1
ATOM 694 C C . LEU A 1 87 ? -6.352 -1.152 4.774 1.00 97.81 87 LEU A C 1
ATOM 696 O O . LEU A 1 87 ? -6.420 -1.844 3.760 1.00 97.81 87 LEU A O 1
ATOM 700 N N . GLY A 1 88 ? -6.339 0.176 4.735 1.00 96.75 88 GLY A N 1
ATOM 701 C CA . GLY A 1 88 ? -6.170 0.961 3.517 1.00 96.75 88 GLY A CA 1
ATOM 702 C C . GLY A 1 88 ? -4.695 1.232 3.261 1.00 96.75 88 GLY A C 1
ATOM 703 O O . GLY A 1 88 ? -4.008 1.741 4.142 1.00 96.75 88 GLY A O 1
ATOM 704 N N . ILE A 1 89 ? -4.208 0.918 2.064 1.00 94.62 89 ILE A N 1
ATOM 705 C CA . ILE A 1 89 ? -2.811 1.163 1.693 1.00 94.62 89 ILE A CA 1
ATOM 706 C C . ILE A 1 89 ? -2.707 1.633 0.247 1.00 94.62 89 ILE A C 1
ATOM 708 O O . ILE A 1 89 ? -3.304 1.043 -0.657 1.00 94.62 89 ILE A O 1
ATOM 712 N N . GLU A 1 90 ? -1.966 2.714 0.027 1.00 90.38 90 GLU A N 1
ATOM 713 C CA . GLU A 1 90 ? -1.725 3.263 -1.306 1.00 90.38 90 GLU A CA 1
ATOM 714 C C . GLU A 1 90 ? -0.583 2.514 -2.014 1.00 90.38 90 GLU A C 1
ATOM 716 O O . GLU A 1 90 ? 0.406 2.100 -1.403 1.00 90.38 90 GLU A O 1
ATOM 721 N N . THR A 1 91 ? -0.712 2.307 -3.326 1.00 85.31 91 THR A N 1
ATOM 722 C CA . THR A 1 91 ? 0.324 1.640 -4.121 1.00 85.31 91 THR A CA 1
ATOM 723 C C . THR A 1 91 ? 1.527 2.559 -4.346 1.00 85.31 91 THR A C 1
ATOM 725 O O . THR A 1 91 ? 1.533 3.343 -5.296 1.00 85.31 91 THR A O 1
ATOM 728 N N . THR A 1 92 ? 2.581 2.392 -3.548 1.00 79.62 92 THR A N 1
ATOM 729 C CA . THR A 1 92 ? 3.873 3.072 -3.749 1.00 79.62 92 THR A CA 1
ATOM 730 C C . THR A 1 92 ? 4.954 2.070 -4.145 1.00 79.62 92 THR A C 1
ATOM 732 O O . THR A 1 92 ? 5.440 1.288 -3.324 1.00 79.62 92 THR A O 1
ATOM 735 N N . ALA A 1 93 ? 5.349 2.088 -5.423 1.00 83.19 93 ALA A N 1
ATOM 736 C CA . ALA A 1 93 ? 6.301 1.136 -6.001 1.00 83.19 93 ALA A CA 1
ATOM 737 C C . ALA A 1 93 ? 5.964 -0.321 -5.614 1.00 83.19 93 ALA A C 1
ATOM 739 O O . ALA A 1 93 ? 4.915 -0.818 -6.010 1.00 83.19 93 ALA A O 1
ATOM 740 N N . HIS A 1 94 ? 6.838 -0.996 -4.863 1.00 84.50 94 HIS A N 1
ATOM 741 C CA . HIS A 1 94 ? 6.614 -2.344 -4.323 1.00 84.50 94 HIS A CA 1
ATOM 742 C C . HIS A 1 94 ? 6.593 -2.378 -2.785 1.00 84.50 94 HIS A C 1
ATOM 744 O O . HIS A 1 94 ? 6.420 -3.445 -2.208 1.00 84.50 94 HIS A O 1
ATOM 750 N N . TYR A 1 95 ? 6.748 -1.234 -2.106 1.00 88.06 95 TYR A N 1
ATOM 751 C CA . TYR A 1 95 ? 6.950 -1.185 -0.649 1.00 88.06 95 TYR A CA 1
ATOM 752 C C . TYR A 1 95 ? 5.702 -1.555 0.159 1.00 88.06 95 TYR A C 1
ATOM 754 O O . TYR A 1 95 ? 5.798 -1.934 1.318 1.00 88.06 95 TYR A O 1
ATOM 762 N N . TYR A 1 96 ? 4.527 -1.474 -0.459 1.00 91.31 96 TYR A N 1
ATOM 763 C CA . TYR A 1 96 ? 3.263 -1.855 0.160 1.00 91.31 96 TYR A CA 1
ATOM 764 C C . TYR A 1 96 ? 3.032 -3.377 0.177 1.00 91.31 96 TYR A C 1
ATOM 766 O O . TYR A 1 96 ? 2.201 -3.857 0.946 1.00 91.31 96 TYR A O 1
ATOM 774 N N . GLU A 1 97 ? 3.721 -4.145 -0.680 1.00 91.50 97 GLU A N 1
ATOM 775 C CA . GLU A 1 97 ? 3.368 -5.548 -0.929 1.00 91.50 97 GLU A CA 1
ATOM 776 C C . GLU A 1 97 ? 3.531 -6.435 0.312 1.00 91.50 97 GLU A C 1
ATOM 778 O O . GLU A 1 97 ? 2.674 -7.280 0.579 1.00 91.50 97 GLU A O 1
ATOM 783 N N . ASP A 1 98 ? 4.595 -6.230 1.087 1.00 90.38 98 ASP A N 1
ATOM 784 C CA . ASP A 1 98 ? 4.871 -7.045 2.274 1.00 90.38 98 ASP A CA 1
ATOM 785 C C . ASP A 1 98 ? 3.865 -6.760 3.395 1.00 90.38 98 ASP A C 1
ATOM 787 O O . ASP A 1 98 ? 3.327 -7.693 3.991 1.00 90.38 98 ASP A O 1
ATOM 791 N N . LEU A 1 99 ? 3.506 -5.487 3.604 1.00 93.62 99 LEU A N 1
ATOM 792 C CA . LEU A 1 99 ? 2.449 -5.102 4.542 1.00 93.62 99 LEU A CA 1
ATOM 793 C C . LEU A 1 99 ? 1.104 -5.726 4.174 1.00 93.62 99 LEU A C 1
ATOM 795 O O . LEU A 1 99 ? 0.398 -6.205 5.057 1.00 93.62 99 LEU A O 1
ATOM 799 N N . VAL A 1 100 ? 0.750 -5.760 2.887 1.00 93.94 100 VAL A N 1
ATOM 800 C CA . VAL A 1 100 ? -0.480 -6.418 2.424 1.00 93.94 100 VAL A CA 1
ATOM 801 C C . VAL A 1 100 ? -0.454 -7.911 2.756 1.00 93.94 100 VAL A C 1
ATOM 803 O O . VAL A 1 100 ? -1.438 -8.432 3.281 1.00 93.94 100 VAL A O 1
ATOM 806 N N . ARG A 1 101 ? 0.660 -8.608 2.489 1.00 91.44 101 ARG A N 1
ATOM 807 C CA . ARG A 1 101 ? 0.787 -10.048 2.787 1.00 91.44 101 ARG A CA 1
ATOM 808 C C . ARG A 1 101 ? 0.676 -10.329 4.284 1.00 91.44 101 ARG A C 1
ATOM 810 O O . ARG A 1 101 ? -0.104 -11.197 4.667 1.00 91.44 101 ARG A O 1
ATOM 817 N N . LEU A 1 102 ? 1.401 -9.573 5.108 1.00 93.50 102 LEU A N 1
ATOM 818 C CA . LEU A 1 102 ? 1.370 -9.711 6.566 1.00 93.50 102 LEU A CA 1
ATOM 819 C C . LEU A 1 102 ? -0.024 -9.394 7.132 1.00 93.50 102 LEU A C 1
ATOM 821 O O . LEU A 1 102 ? -0.547 -10.125 7.967 1.00 93.50 102 LEU A O 1
ATOM 825 N N . SER A 1 103 ? -0.688 -8.363 6.611 1.00 94.88 103 SER A N 1
ATOM 826 C CA . SER A 1 103 ? -2.057 -8.009 7.010 1.00 94.88 103 SER A CA 1
ATOM 827 C C . SER A 1 103 ? -3.066 -9.101 6.658 1.00 94.88 103 SER A C 1
ATOM 829 O O . SER A 1 103 ? -3.963 -9.388 7.446 1.00 94.88 103 SER A O 1
ATOM 831 N N . HIS A 1 104 ? -2.914 -9.755 5.503 1.00 92.25 104 HIS A N 1
ATOM 832 C CA . HIS A 1 104 ? -3.748 -10.905 5.157 1.00 92.25 104 HIS A CA 1
ATOM 833 C C . HIS A 1 104 ? 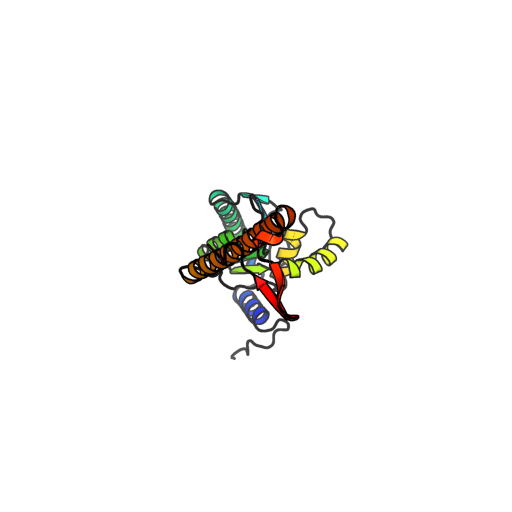-3.519 -12.096 6.095 1.00 92.25 104 HIS A C 1
ATOM 835 O O . HIS A 1 104 ? -4.496 -12.741 6.471 1.00 92.25 104 HIS A O 1
ATOM 841 N N . SER A 1 105 ? -2.278 -12.370 6.525 1.00 91.81 105 SER A N 1
ATOM 842 C CA . SER A 1 105 ? -2.027 -13.417 7.533 1.00 91.81 105 SER A CA 1
ATOM 843 C C . SER A 1 105 ? -2.623 -13.096 8.907 1.00 91.81 105 SER A C 1
ATOM 845 O O . SER A 1 105 ? -2.960 -14.015 9.644 1.00 91.81 105 SER A O 1
ATOM 847 N N . GLU A 1 106 ? -2.828 -11.812 9.216 1.00 94.81 106 GLU A N 1
ATOM 848 C CA . GLU A 1 106 ? -3.539 -11.336 10.414 1.00 94.81 106 GLU A CA 1
ATOM 849 C C . GLU A 1 106 ? -5.063 -11.227 10.210 1.00 94.81 106 GLU A C 1
ATOM 851 O O . GLU A 1 106 ? -5.777 -10.676 11.045 1.00 94.81 106 GLU A O 1
ATOM 856 N N . ASN A 1 107 ? -5.586 -11.754 9.096 1.00 94.12 107 ASN A N 1
ATOM 857 C CA . ASN A 1 107 ? -7.010 -11.744 8.751 1.00 94.12 107 ASN A CA 1
ATOM 858 C C . ASN A 1 107 ? -7.618 -10.329 8.616 1.00 94.12 107 ASN A C 1
ATOM 860 O O . ASN A 1 107 ? -8.821 -10.132 8.815 1.00 94.12 107 ASN A O 1
ATOM 864 N N . TYR A 1 108 ? -6.804 -9.329 8.265 1.00 96.50 108 TYR A N 1
ATOM 865 C CA . TYR A 1 108 ? -7.291 -7.976 7.994 1.00 96.50 108 TYR A CA 1
ATOM 866 C C . TYR A 1 108 ? -7.979 -7.909 6.629 1.00 96.50 108 TYR A C 1
ATOM 868 O O . TYR A 1 108 ? -7.548 -8.532 5.650 1.00 96.50 108 TYR A O 1
ATOM 876 N N . HIS A 1 109 ? -9.022 -7.083 6.525 1.00 96.12 109 HIS A N 1
ATOM 877 C CA . HIS A 1 109 ? -9.619 -6.757 5.236 1.00 96.12 109 HIS A CA 1
ATOM 878 C C . HIS A 1 109 ? -8.788 -5.675 4.542 1.00 96.12 109 HIS A C 1
ATOM 880 O O . HIS A 1 109 ? -8.892 -4.491 4.856 1.00 96.12 109 HIS A O 1
ATOM 886 N N . VAL A 1 110 ? -7.948 -6.074 3.590 1.00 96.12 110 VAL A N 1
ATOM 887 C CA . VAL A 1 110 ? -7.041 -5.142 2.911 1.00 96.12 110 VAL A CA 1
ATOM 888 C C . VAL A 1 110 ? -7.718 -4.467 1.713 1.00 96.12 110 VAL A C 1
ATOM 890 O O . VAL A 1 110 ? -8.395 -5.106 0.900 1.00 96.12 110 VAL A O 1
ATOM 893 N N . ARG A 1 111 ? -7.513 -3.153 1.597 1.00 95.12 111 ARG A N 1
ATOM 894 C CA . ARG A 1 111 ? -7.950 -2.279 0.505 1.00 95.12 111 ARG A CA 1
ATOM 895 C C . ARG A 1 111 ? -6.726 -1.604 -0.111 1.00 95.12 111 ARG A C 1
ATOM 897 O O . ARG A 1 111 ? -6.188 -0.645 0.433 1.00 95.12 111 ARG A O 1
ATOM 904 N N . ILE A 1 112 ? -6.306 -2.101 -1.272 1.00 94.12 112 ILE A N 1
ATOM 905 C CA . ILE A 1 112 ? -5.203 -1.531 -2.053 1.00 94.12 112 ILE A CA 1
ATOM 906 C C . ILE A 1 112 ? -5.750 -0.388 -2.908 1.00 94.12 112 ILE A C 1
ATOM 908 O O . ILE A 1 112 ? -6.576 -0.615 -3.801 1.00 94.12 112 ILE A O 1
ATOM 912 N N . ILE A 1 113 ? -5.291 0.830 -2.646 1.00 91.38 113 ILE A N 1
ATOM 913 C CA . ILE A 1 113 ? -5.725 2.061 -3.308 1.00 91.38 113 ILE A CA 1
ATOM 914 C C . ILE A 1 113 ? -4.668 2.475 -4.332 1.00 91.38 113 ILE A C 1
ATOM 916 O O . ILE A 1 113 ? -3.473 2.454 -4.057 1.00 91.38 113 ILE A O 1
ATOM 920 N N . ASN A 1 114 ? -5.097 2.842 -5.538 1.00 83.19 114 ASN A N 1
ATOM 921 C CA . ASN A 1 114 ? -4.173 3.253 -6.589 1.00 83.19 114 ASN A CA 1
ATOM 922 C C . ASN A 1 114 ? -3.728 4.707 -6.369 1.00 83.19 114 ASN A C 1
ATOM 924 O O . ASN A 1 114 ? -4.577 5.596 -6.280 1.00 83.19 114 ASN A O 1
ATOM 928 N N . ALA A 1 115 ? -2.416 4.949 -6.382 1.00 74.19 115 ALA A N 1
ATOM 929 C CA . ALA A 1 115 ? -1.846 6.284 -6.200 1.00 74.19 115 ALA A CA 1
ATOM 930 C C . ALA A 1 115 ? -2.297 7.326 -7.244 1.00 74.19 115 ALA A C 1
ATOM 932 O O . ALA A 1 115 ? -2.339 8.529 -6.998 1.00 74.19 115 ALA A O 1
ATOM 933 N N . ALA A 1 116 ? -2.685 6.874 -8.439 1.00 66.62 116 ALA A N 1
ATOM 934 C CA . ALA A 1 116 ? -3.252 7.756 -9.453 1.00 66.62 116 ALA A CA 1
ATOM 935 C C . ALA A 1 116 ? -4.679 8.223 -9.101 1.00 66.62 116 ALA A C 1
ATOM 937 O O . ALA A 1 116 ? -5.089 9.303 -9.520 1.00 66.62 116 ALA A O 1
ATOM 938 N N . SER A 1 117 ? -5.442 7.422 -8.346 1.00 63.91 117 SER A N 1
ATOM 939 C CA . SER A 1 117 ? -6.824 7.756 -7.959 1.00 63.91 117 SER A CA 1
ATOM 940 C C . SER A 1 117 ? -6.908 8.691 -6.751 1.00 63.91 117 SER A C 1
ATOM 942 O O . SER A 1 117 ? -7.800 9.533 -6.696 1.00 63.91 117 SER A O 1
ATOM 944 N N . THR A 1 118 ? -5.947 8.610 -5.834 1.00 62.62 118 THR A N 1
ATOM 945 C CA . THR A 1 118 ? -5.819 9.488 -4.657 1.00 62.62 118 THR A CA 1
ATOM 946 C C . THR A 1 118 ? -5.395 10.905 -5.025 1.00 62.62 118 THR A C 1
ATOM 948 O O . THR A 1 118 ? -5.758 11.841 -4.324 1.00 62.62 118 THR A O 1
ATOM 951 N N . ALA A 1 119 ? -4.695 11.116 -6.147 1.00 63.97 119 ALA A N 1
ATOM 952 C CA . ALA A 1 119 ? -4.252 12.448 -6.572 1.00 63.97 119 ALA A CA 1
ATOM 953 C C . ALA A 1 119 ? -5.407 13.456 -6.765 1.00 63.97 119 ALA A C 1
ATOM 955 O O . ALA A 1 119 ? -5.264 14.632 -6.432 1.00 63.97 119 ALA A O 1
ATOM 956 N N . GLN A 1 120 ? -6.564 13.007 -7.268 1.00 65.38 120 GLN A N 1
ATOM 957 C CA . GLN A 1 120 ? -7.743 13.868 -7.430 1.00 65.38 120 GLN A CA 1
ATOM 958 C C . GLN A 1 120 ? -8.393 14.214 -6.082 1.00 65.38 120 GLN A C 1
ATOM 960 O O . GLN A 1 120 ? -8.743 15.370 -5.857 1.00 65.38 120 GLN A O 1
ATOM 965 N N . GLU A 1 121 ? -8.494 13.245 -5.168 1.00 66.00 121 GLU A N 1
ATOM 966 C CA . GLU A 1 121 ? -9.036 13.451 -3.815 1.00 66.00 121 GLU A CA 1
ATOM 967 C C . GLU A 1 121 ? -8.115 14.340 -2.969 1.00 66.00 121 GLU A C 1
ATOM 969 O O . GLU A 1 121 ? -8.584 15.235 -2.264 1.00 66.00 121 GLU A O 1
ATOM 974 N N . ARG A 1 122 ? -6.796 14.167 -3.113 1.00 66.00 122 ARG A N 1
ATOM 975 C CA . ARG A 1 122 ? -5.773 14.992 -2.462 1.00 66.00 122 ARG A CA 1
ATOM 976 C C . ARG A 1 122 ? -5.951 16.470 -2.830 1.00 66.00 122 ARG A C 1
ATOM 978 O O . ARG A 1 122 ? -5.908 17.322 -1.948 1.00 66.00 122 ARG A O 1
ATOM 985 N N . ASN A 1 123 ? -6.248 16.783 -4.096 1.00 67.00 123 ASN A N 1
ATOM 986 C CA . ASN A 1 123 ? -6.551 18.155 -4.527 1.00 67.00 123 ASN A CA 1
ATOM 987 C C . ASN A 1 123 ? -7.813 18.727 -3.865 1.00 67.00 123 ASN A C 1
ATOM 989 O O . ASN A 1 123 ? -7.831 19.898 -3.488 1.00 67.00 123 ASN A O 1
ATOM 993 N N . THR A 1 124 ? -8.862 17.921 -3.691 1.00 65.94 124 THR A N 1
ATOM 994 C CA . THR A 1 124 ? -10.081 18.352 -2.990 1.00 65.94 124 THR A CA 1
ATOM 995 C C . THR A 1 124 ? -9.819 18.597 -1.502 1.00 65.94 124 THR A C 1
ATOM 997 O O . THR A 1 124 ? -10.279 19.601 -0.960 1.00 65.94 124 THR A O 1
ATOM 1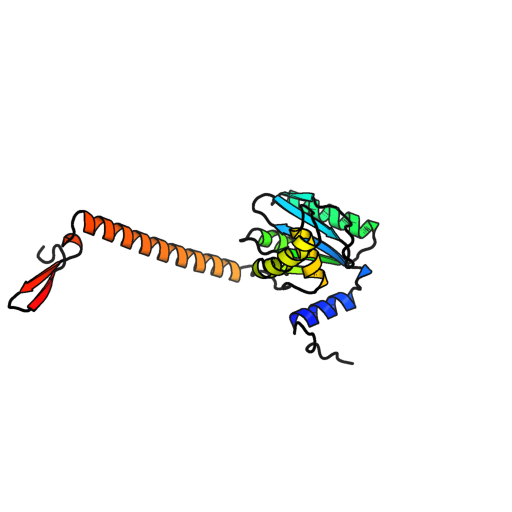000 N N . LEU A 1 125 ? -9.038 17.729 -0.851 1.00 65.19 125 LEU A N 1
ATOM 1001 C CA . LEU A 1 125 ? -8.716 17.828 0.575 1.00 65.19 125 LEU A CA 1
ATOM 1002 C C . LEU A 1 125 ? -7.718 18.951 0.896 1.00 65.19 125 LEU A C 1
ATOM 1004 O O . LEU A 1 125 ? -7.837 19.561 1.959 1.00 65.19 125 LEU A O 1
ATOM 1008 N N . MET A 1 126 ? -6.787 19.281 -0.011 1.00 60.53 126 MET A N 1
ATOM 1009 C CA . MET A 1 126 ? -5.886 20.441 0.140 1.00 60.53 126 MET A CA 1
ATOM 1010 C C . MET A 1 126 ? -6.655 21.755 0.319 1.00 60.53 126 MET A C 1
ATOM 1012 O O . MET A 1 126 ? -6.199 22.646 1.032 1.00 60.53 126 MET A O 1
ATOM 1016 N N . ASN A 1 127 ? -7.844 21.866 -0.280 1.00 57.53 127 ASN A N 1
ATOM 1017 C CA . ASN A 1 127 ? -8.687 23.051 -0.137 1.00 57.53 127 ASN A CA 1
ATOM 1018 C C . ASN A 1 127 ? -9.395 23.126 1.229 1.00 57.53 127 ASN A C 1
ATOM 1020 O O . ASN A 1 127 ? -9.866 24.197 1.603 1.00 57.53 127 ASN A O 1
ATOM 1024 N N . TRP A 1 128 ? -9.482 22.014 1.968 1.00 55.12 128 TRP A N 1
ATOM 1025 C CA . TRP A 1 128 ? -10.270 21.899 3.202 1.00 55.12 128 TRP A CA 1
ATOM 1026 C C . TRP A 1 128 ? -9.418 21.707 4.465 1.00 55.12 128 TRP A C 1
ATOM 1028 O O . TRP A 1 128 ? -9.842 22.126 5.540 1.00 55.12 128 TRP A O 1
ATOM 1038 N N . SER A 1 129 ? -8.222 21.110 4.375 1.00 53.47 129 SER A N 1
ATOM 1039 C CA . SER A 1 129 ? -7.369 20.849 5.545 1.00 53.47 129 SER A CA 1
ATOM 1040 C C . SER A 1 129 ? -5.907 21.247 5.311 1.00 53.47 129 SER A C 1
ATOM 1042 O O . SER A 1 129 ? -5.295 20.851 4.322 1.00 53.47 129 SER A O 1
ATOM 1044 N N . LYS A 1 130 ? -5.332 22.004 6.257 1.00 53.88 130 LYS A N 1
ATOM 1045 C CA . LYS A 1 130 ? -3.912 22.418 6.298 1.00 53.88 130 LYS A CA 1
ATOM 1046 C C . LYS A 1 130 ? -3.047 21.451 7.124 1.00 53.88 130 LYS A C 1
ATOM 1048 O O . LYS A 1 130 ? -2.148 21.880 7.838 1.00 53.88 130 LYS A O 1
ATOM 1053 N N . THR A 1 131 ? -3.380 20.166 7.133 1.00 54.56 131 THR A N 1
ATOM 1054 C CA . THR A 1 131 ? -2.719 19.179 8.001 1.00 54.56 131 THR A CA 1
ATOM 1055 C C . THR A 1 131 ? -1.614 18.430 7.263 1.00 54.56 131 THR A C 1
ATOM 1057 O O . THR A 1 131 ? -1.849 17.909 6.177 1.00 54.56 131 THR A O 1
ATOM 1060 N N . ASP A 1 132 ? -0.452 18.277 7.906 1.00 61.38 132 ASP A N 1
ATOM 1061 C CA . ASP A 1 132 ? 0.765 17.632 7.367 1.00 61.38 132 ASP A CA 1
ATOM 1062 C C . ASP A 1 132 ? 0.624 16.129 7.022 1.00 61.38 132 ASP A C 1
ATOM 1064 O O . ASP A 1 132 ? 1.584 15.490 6.599 1.00 61.38 132 ASP A O 1
ATOM 1068 N N . ASN A 1 133 ? -0.564 15.539 7.203 1.00 72.88 133 ASN A N 1
ATOM 1069 C CA . ASN A 1 133 ? -0.841 14.110 6.999 1.00 72.88 133 ASN A CA 1
ATOM 1070 C C . ASN A 1 133 ? -2.031 13.871 6.057 1.00 72.88 133 ASN A C 1
ATOM 1072 O O . ASN A 1 133 ? -2.819 12.942 6.251 1.00 72.88 133 ASN A O 1
ATOM 1076 N N . LEU A 1 134 ? -2.167 14.732 5.047 1.00 80.25 134 LEU A N 1
ATOM 1077 C CA . LEU A 1 134 ? -3.231 14.691 4.041 1.00 80.25 134 LEU A CA 1
ATOM 1078 C C . LEU A 1 134 ? -3.382 13.310 3.380 1.00 80.25 134 LEU A C 1
ATOM 1080 O O . LEU A 1 134 ? -4.488 12.885 3.054 1.00 80.25 134 LEU A O 1
ATOM 1084 N N . ASP A 1 135 ? -2.275 12.594 3.234 1.00 85.88 135 ASP A N 1
ATOM 1085 C CA . ASP A 1 135 ? -2.190 11.320 2.520 1.00 85.88 135 ASP A CA 1
ATOM 1086 C C . ASP A 1 135 ? -2.934 10.212 3.262 1.00 85.88 135 ASP A C 1
ATOM 1088 O O . ASP A 1 135 ? -3.808 9.550 2.706 1.00 85.88 135 ASP A O 1
ATOM 1092 N N . LEU A 1 136 ? -2.690 10.098 4.569 1.00 92.00 136 LEU A N 1
ATOM 1093 C CA . LEU A 1 136 ? -3.388 9.150 5.437 1.00 92.00 136 LEU A CA 1
ATOM 1094 C C . LEU A 1 136 ? -4.883 9.465 5.521 1.00 92.00 136 LEU A C 1
ATOM 1096 O O . LEU A 1 136 ? -5.702 8.549 5.504 1.00 92.00 136 LEU A O 1
ATOM 1100 N N . MET A 1 137 ? -5.250 10.750 5.559 1.00 91.19 137 MET A N 1
ATOM 1101 C CA . MET A 1 137 ? -6.661 11.159 5.539 1.00 91.19 137 MET A CA 1
ATOM 1102 C C . MET A 1 137 ? -7.336 10.782 4.223 1.00 91.19 137 MET A C 1
ATOM 1104 O O . MET A 1 137 ? -8.455 10.274 4.230 1.00 91.19 137 MET A O 1
ATOM 1108 N N . THR A 1 138 ? -6.638 10.974 3.102 1.00 90.44 138 THR A N 1
ATOM 1109 C CA . THR A 1 138 ? -7.118 10.573 1.774 1.00 90.44 138 THR A CA 1
ATOM 1110 C C . THR A 1 138 ? -7.347 9.064 1.728 1.00 90.44 138 THR A C 1
ATOM 1112 O O . THR A 1 138 ? -8.391 8.616 1.265 1.00 90.44 138 THR A O 1
ATOM 1115 N N . ILE A 1 139 ? -6.427 8.274 2.287 1.00 93.56 139 ILE A N 1
ATOM 1116 C CA . ILE A 1 139 ? -6.565 6.816 2.377 1.00 93.56 139 ILE A CA 1
ATOM 1117 C C . ILE A 1 139 ? -7.787 6.419 3.215 1.00 93.56 139 ILE A C 1
ATOM 1119 O O . ILE A 1 139 ? -8.581 5.597 2.756 1.00 93.56 139 ILE A O 1
ATOM 1123 N N . VAL A 1 140 ? -7.984 7.010 4.402 1.00 95.19 140 VAL A N 1
ATOM 1124 C CA . VAL A 1 140 ? -9.177 6.745 5.233 1.00 95.19 140 VAL A CA 1
ATOM 1125 C C . VAL A 1 140 ? -10.454 7.054 4.458 1.00 95.19 140 VAL A C 1
ATOM 1127 O O . VAL A 1 140 ? -11.346 6.208 4.380 1.00 95.19 140 VAL A O 1
ATOM 1130 N N . GLN A 1 141 ? -10.529 8.230 3.833 1.00 92.81 141 GLN A N 1
ATOM 1131 C CA . GLN A 1 141 ? -11.694 8.633 3.045 1.00 92.81 141 GLN A CA 1
ATOM 1132 C C . GLN A 1 141 ? -11.941 7.677 1.877 1.00 92.81 141 GLN A C 1
ATOM 1134 O O . GLN A 1 141 ? -13.070 7.230 1.673 1.00 92.81 141 GLN A O 1
ATOM 1139 N N . SER A 1 142 ? -10.893 7.294 1.153 1.00 92.75 142 SER A N 1
ATOM 1140 C CA . SER A 1 142 ? -10.970 6.297 0.089 1.00 92.75 142 SER A CA 1
ATOM 1141 C C . SER A 1 142 ? -11.536 4.962 0.596 1.00 92.75 142 SER A C 1
ATOM 1143 O O . SER A 1 142 ? -12.414 4.387 -0.054 1.00 92.75 142 SER A O 1
ATOM 1145 N N . VAL A 1 143 ? -11.099 4.476 1.764 1.00 94.88 143 VAL A N 1
ATOM 1146 C CA . VAL A 1 143 ? -11.639 3.246 2.372 1.00 94.88 143 VAL A CA 1
ATOM 1147 C C . VAL A 1 143 ? -13.124 3.396 2.701 1.00 94.88 143 VAL A C 1
ATOM 1149 O O . VAL A 1 143 ? -13.913 2.557 2.265 1.00 94.88 143 VAL A O 1
ATOM 1152 N N . ILE A 1 144 ? -13.521 4.465 3.400 1.00 94.94 144 ILE A N 1
ATOM 1153 C CA . ILE A 1 144 ? -14.924 4.726 3.779 1.00 94.94 144 ILE A CA 1
ATOM 1154 C C . ILE A 1 144 ? -15.828 4.716 2.535 1.00 94.94 144 ILE A C 1
ATOM 1156 O O . ILE A 1 144 ? -16.855 4.033 2.502 1.00 94.94 144 ILE A O 1
ATOM 1160 N N . HIS A 1 145 ? -15.393 5.374 1.458 1.00 91.56 145 HIS A N 1
ATOM 1161 C CA . HIS A 1 145 ? -16.114 5.440 0.183 1.00 91.56 145 HIS A CA 1
ATOM 1162 C C . HIS A 1 145 ? -16.034 4.158 -0.663 1.00 91.56 145 HIS A C 1
ATOM 1164 O O . HIS A 1 145 ? -16.496 4.146 -1.810 1.00 91.56 145 HIS A O 1
ATOM 1170 N N . GLY A 1 146 ? -15.440 3.078 -0.152 1.00 90.50 146 GLY A N 1
ATOM 1171 C CA . GLY A 1 146 ? -15.354 1.806 -0.864 1.00 90.50 146 GLY A CA 1
ATOM 1172 C C . GLY A 1 146 ? -14.430 1.831 -2.074 1.00 90.50 146 GLY A C 1
ATOM 1173 O O . GLY A 1 146 ? -14.596 1.029 -2.999 1.00 90.50 146 GLY A O 1
ATOM 1174 N N . ARG A 1 147 ? -13.438 2.725 -2.088 1.00 89.56 147 ARG A N 1
ATOM 1175 C CA . ARG A 1 147 ? -12.372 2.751 -3.097 1.00 89.56 147 ARG A CA 1
ATOM 1176 C C . ARG A 1 147 ? -11.307 1.701 -2.800 1.00 89.56 147 ARG A C 1
ATOM 1178 O O . ARG A 1 147 ? -11.256 1.107 -1.722 1.00 89.56 147 ARG A O 1
ATOM 1185 N N . GLY A 1 148 ? -10.485 1.437 -3.807 1.00 88.88 148 GLY A N 1
ATOM 1186 C CA . GLY A 1 148 ? -9.468 0.396 -3.771 1.00 88.88 148 GLY A CA 1
ATOM 1187 C C . GLY A 1 148 ? -9.9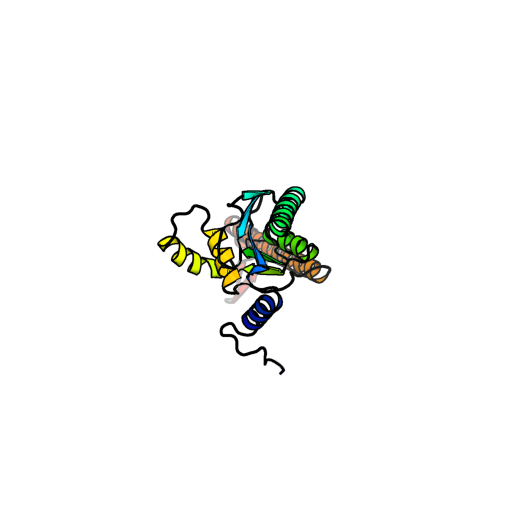86 -0.991 -4.151 1.00 88.88 148 GLY A C 1
ATOM 1188 O O . GLY A 1 148 ? -11.177 -1.224 -4.370 1.00 88.88 148 GLY A O 1
ATOM 1189 N N . THR A 1 149 ? -9.049 -1.921 -4.268 1.00 88.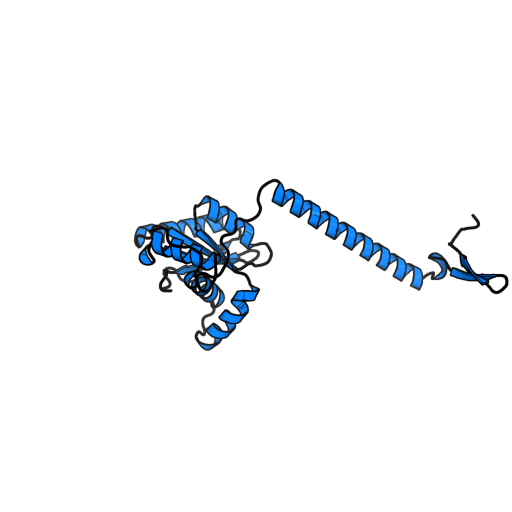56 149 THR A N 1
ATOM 1190 C CA . THR A 1 149 ? -9.314 -3.327 -4.577 1.00 88.56 149 THR A CA 1
ATOM 1191 C C . THR A 1 149 ? -8.943 -4.194 -3.385 1.00 88.56 149 THR A C 1
ATOM 1193 O O . THR A 1 149 ? -8.004 -3.886 -2.660 1.00 88.56 149 THR A O 1
ATOM 1196 N N . SER A 1 150 ? -9.665 -5.294 -3.202 1.00 83.75 150 SER A N 1
ATOM 1197 C CA . SER A 1 150 ? -9.340 -6.327 -2.210 1.00 83.75 150 SER A CA 1
ATOM 1198 C C . SER A 1 150 ? -8.716 -7.546 -2.893 1.00 83.75 150 SER A C 1
ATOM 1200 O O . SER A 1 150 ? -8.973 -8.682 -2.506 1.00 83.75 150 SER A O 1
ATOM 1202 N N . ASN A 1 151 ? -8.003 -7.324 -4.001 1.00 75.62 151 ASN A N 1
ATOM 1203 C CA . ASN A 1 151 ? -7.374 -8.411 -4.732 1.00 75.62 151 ASN A CA 1
ATOM 1204 C C . ASN A 1 151 ? -6.157 -8.890 -3.950 1.00 75.62 151 ASN A C 1
ATOM 1206 O O . ASN A 1 151 ? -5.300 -8.086 -3.589 1.00 75.62 151 ASN A O 1
ATOM 1210 N N . GLU A 1 152 ? -6.057 -10.201 -3.767 1.00 74.81 152 GLU A N 1
ATOM 1211 C CA . GLU A 1 152 ? -4.845 -10.796 -3.229 1.00 74.81 152 GLU A CA 1
ATOM 1212 C C . GLU A 1 152 ? -3.662 -10.492 -4.147 1.00 74.81 152 GLU A C 1
ATOM 1214 O O . GLU A 1 152 ? -3.743 -10.572 -5.383 1.00 74.81 152 GLU A O 1
ATOM 1219 N N . LEU A 1 153 ? -2.533 -10.150 -3.532 1.00 82.50 153 LEU A N 1
ATOM 1220 C CA . LEU A 1 153 ? -1.282 -10.070 -4.259 1.00 82.50 153 LEU A CA 1
ATOM 1221 C C . LEU A 1 153 ? -0.909 -11.458 -4.755 1.00 82.50 153 LEU A C 1
ATOM 1223 O O . LEU A 1 153 ? -0.954 -12.439 -4.014 1.00 82.50 153 LEU A O 1
ATOM 1227 N N . ARG A 1 154 ? -0.455 -11.521 -6.009 1.00 80.12 154 ARG A N 1
ATOM 1228 C CA . ARG A 1 154 ? 0.072 -12.758 -6.592 1.00 80.12 154 ARG A CA 1
ATOM 1229 C C . ARG A 1 154 ? 1.121 -13.344 -5.647 1.00 80.12 154 ARG A C 1
ATOM 1231 O O . ARG A 1 154 ? 1.989 -12.617 -5.155 1.00 80.12 154 ARG A O 1
ATOM 1238 N N . SER A 1 155 ? 1.028 -14.636 -5.376 1.00 78.88 155 SER A N 1
ATOM 1239 C CA . SER A 1 155 ? 1.869 -15.359 -4.423 1.00 78.88 155 SER A CA 1
ATOM 1240 C C . SER A 1 155 ? 2.393 -16.658 -5.044 1.00 78.88 155 SER A C 1
ATOM 1242 O O . SER A 1 155 ? 1.985 -17.048 -6.144 1.00 78.88 155 SER A O 1
ATOM 1244 N N . GLY A 1 156 ? 3.356 -17.284 -4.362 1.00 84.44 156 GLY A N 1
ATOM 1245 C CA . GLY A 1 156 ? 3.957 -18.553 -4.770 1.00 84.44 156 GLY A CA 1
ATOM 1246 C C . GLY A 1 156 ? 4.5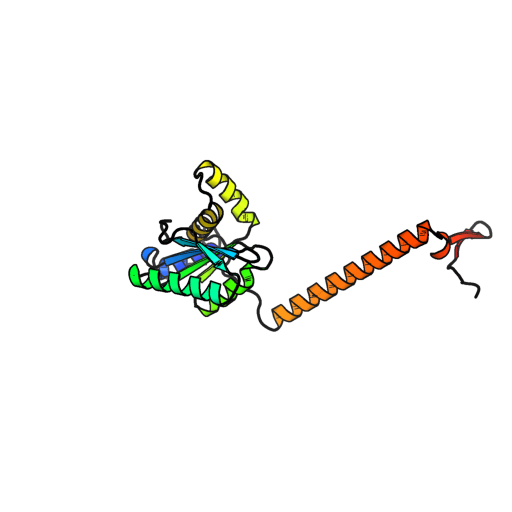32 -18.534 -6.189 1.00 84.44 156 GLY A C 1
ATOM 1247 O O . GLY A 1 156 ? 5.070 -17.528 -6.659 1.00 84.44 156 GLY A O 1
ATOM 1248 N N . ILE A 1 157 ? 4.360 -19.652 -6.894 1.00 88.44 157 ILE A N 1
ATOM 1249 C CA . ILE A 1 157 ? 4.993 -19.896 -8.195 1.00 88.44 157 ILE A CA 1
ATOM 1250 C C . ILE A 1 157 ? 4.591 -18.885 -9.279 1.00 88.44 157 ILE A C 1
ATOM 1252 O O . ILE A 1 157 ? 5.396 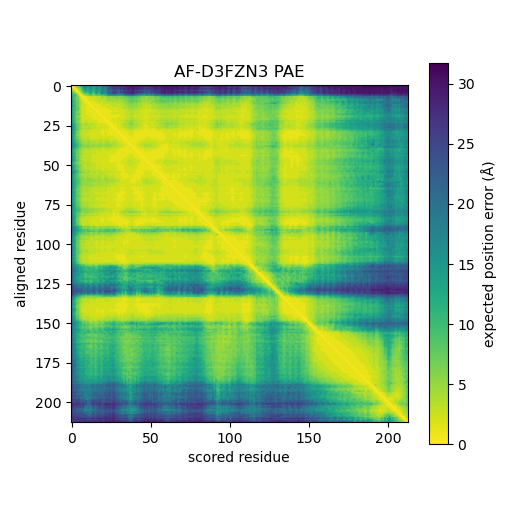-18.527 -10.136 1.00 88.44 157 ILE A O 1
ATOM 1256 N N . VAL A 1 158 ? 3.366 -18.353 -9.230 1.00 88.19 158 VAL A N 1
ATOM 1257 C CA . VAL A 1 158 ? 2.898 -17.350 -10.202 1.00 88.19 158 VAL A CA 1
ATOM 1258 C C . VAL A 1 158 ? 3.678 -16.044 -10.051 1.00 88.19 158 VAL A C 1
ATOM 1260 O O . VAL A 1 158 ? 4.054 -15.422 -11.050 1.00 88.19 158 VAL A O 1
ATOM 1263 N N . LEU A 1 159 ? 3.940 -15.627 -8.809 1.00 85.31 159 LEU A N 1
ATOM 1264 C CA . LEU A 1 159 ? 4.743 -14.440 -8.528 1.00 85.31 159 LEU A CA 1
ATOM 1265 C C . LEU A 1 159 ? 6.191 -14.640 -8.982 1.00 85.31 159 LEU A C 1
ATOM 1267 O O . LEU A 1 159 ? 6.762 -13.748 -9.611 1.00 85.31 159 LEU A O 1
ATOM 1271 N N . GLU A 1 160 ? 6.772 -15.803 -8.694 1.00 88.25 160 GLU A N 1
ATOM 1272 C CA . GLU A 1 160 ? 8.140 -16.148 -9.091 1.00 88.25 160 GLU A CA 1
ATOM 1273 C C . GLU A 1 160 ? 8.312 -16.124 -10.613 1.00 88.25 160 GLU A C 1
ATOM 1275 O O . GLU A 1 160 ? 9.194 -15.431 -11.128 1.00 88.25 160 GLU A O 1
ATOM 1280 N N . LEU A 1 161 ? 7.410 -16.776 -11.353 1.00 94.12 161 LEU A N 1
ATOM 1281 C CA . LEU A 1 161 ? 7.413 -16.765 -12.819 1.00 94.12 161 LEU A CA 1
ATOM 1282 C C . LEU A 1 161 ? 7.269 -15.348 -13.384 1.00 94.12 161 LEU A C 1
ATOM 1284 O O . LEU A 1 161 ? 7.940 -14.985 -14.357 1.00 94.12 161 LEU A O 1
ATOM 1288 N N . GLN A 1 162 ? 6.425 -14.517 -12.771 1.00 89.12 162 GLN A N 1
ATOM 1289 C CA . GLN A 1 162 ? 6.274 -13.124 -13.178 1.00 89.12 162 GLN A CA 1
ATOM 1290 C C . GLN A 1 162 ? 7.550 -12.310 -12.927 1.00 89.12 162 GLN A C 1
ATOM 1292 O O . GLN A 1 162 ? 7.943 -11.531 -13.803 1.00 89.12 162 GLN A O 1
ATOM 1297 N N . LYS A 1 163 ? 8.203 -12.490 -11.769 1.00 90.00 163 LYS A N 1
ATOM 1298 C CA . LYS A 1 163 ? 9.491 -11.855 -11.445 1.00 90.00 163 LYS A CA 1
ATOM 1299 C C . LYS A 1 163 ? 10.562 -12.262 -12.461 1.00 90.00 163 LYS A C 1
ATOM 1301 O O . LYS A 1 163 ? 11.177 -11.382 -13.061 1.00 90.00 163 LYS A O 1
ATOM 1306 N N . LEU A 1 164 ? 10.704 -13.558 -12.741 1.00 94.88 164 LEU A N 1
ATOM 1307 C CA . LEU A 1 164 ? 11.655 -14.089 -13.727 1.00 94.88 164 LEU A CA 1
ATOM 1308 C C . LEU A 1 164 ? 11.394 -13.554 -15.140 1.00 94.88 164 LEU A C 1
ATOM 1310 O O . LEU A 1 164 ? 12.313 -13.098 -15.820 1.00 94.88 164 LEU A O 1
ATOM 1314 N N . THR A 1 165 ? 10.132 -13.543 -15.572 1.00 96.62 165 THR A N 1
ATOM 1315 C CA . THR A 1 165 ? 9.749 -13.045 -16.902 1.00 96.62 165 THR A CA 1
ATOM 1316 C C . THR A 1 165 ? 10.068 -11.557 -17.056 1.00 96.62 165 THR A C 1
ATOM 1318 O O . THR A 1 165 ? 10.583 -11.131 -18.093 1.00 96.62 165 THR A O 1
ATOM 1321 N N . ARG A 1 166 ? 9.795 -10.752 -16.019 1.00 93.19 166 ARG A N 1
ATOM 1322 C CA . ARG A 1 166 ? 10.137 -9.322 -15.998 1.00 93.19 166 ARG A CA 1
ATOM 1323 C C . ARG A 1 166 ? 11.651 -9.109 -15.993 1.00 93.19 166 ARG A C 1
ATOM 1325 O O . ARG A 1 166 ? 12.135 -8.307 -16.786 1.00 93.19 166 ARG A O 1
ATOM 1332 N N . ALA A 1 167 ? 12.391 -9.863 -15.180 1.00 94.88 167 ALA A N 1
ATOM 1333 C CA . ALA A 1 167 ? 13.849 -9.794 -15.125 1.00 94.88 167 ALA A CA 1
ATOM 1334 C C . ALA A 1 167 ? 14.485 -10.120 -16.485 1.00 94.88 167 ALA A C 1
ATOM 1336 O O . ALA A 1 167 ? 15.288 -9.338 -16.991 1.00 94.88 167 ALA A O 1
ATOM 1337 N N . ARG A 1 168 ? 14.056 -11.210 -17.137 1.00 97.12 168 ARG A N 1
ATOM 1338 C CA . ARG A 1 168 ? 14.508 -11.564 -18.491 1.00 97.12 168 ARG A CA 1
ATOM 1339 C C . ARG A 1 168 ? 14.227 -10.443 -19.489 1.00 97.12 168 ARG A C 1
ATOM 1341 O O . ARG A 1 168 ? 15.112 -10.093 -20.263 1.00 97.12 168 ARG A O 1
ATOM 1348 N N . ARG A 1 169 ? 13.011 -9.883 -19.485 1.00 97.12 169 ARG A N 1
ATOM 1349 C CA . ARG A 1 169 ? 12.645 -8.784 -20.394 1.00 97.12 169 ARG A CA 1
ATOM 1350 C C . ARG A 1 169 ? 13.562 -7.576 -20.204 1.00 97.12 169 ARG A C 1
ATOM 1352 O O . ARG A 1 169 ? 14.062 -7.058 -21.198 1.00 97.12 169 ARG A O 1
ATOM 1359 N N . ASN A 1 170 ? 13.814 -7.184 -18.956 1.00 96.81 170 ASN A N 1
ATOM 1360 C CA . ASN A 1 170 ? 14.717 -6.079 -18.641 1.00 96.81 170 ASN A CA 1
ATOM 1361 C C . ASN A 1 170 ? 16.135 -6.365 -19.148 1.00 96.81 170 ASN A C 1
ATOM 1363 O O . ASN A 1 170 ? 16.694 -5.543 -19.862 1.00 96.81 170 ASN A O 1
ATOM 1367 N N . LEU A 1 171 ? 16.684 -7.554 -18.875 1.00 97.81 171 LEU A N 1
ATOM 1368 C CA . LEU A 1 171 ? 18.025 -7.932 -19.337 1.00 97.81 171 LEU A CA 1
ATOM 1369 C C . LEU A 1 171 ? 18.153 -7.909 -20.867 1.00 97.81 171 LEU A C 1
ATOM 1371 O O . LEU A 1 171 ? 19.151 -7.421 -21.391 1.00 97.81 171 LEU A O 1
ATOM 1375 N N . VAL A 1 172 ? 17.140 -8.390 -21.594 1.00 97.94 172 VAL A N 1
ATOM 1376 C CA . VAL A 1 172 ? 17.121 -8.345 -23.067 1.00 97.94 172 VAL A CA 1
ATOM 1377 C C . VAL A 1 172 ? 17.108 -6.901 -23.576 1.00 97.94 172 VAL A C 1
ATOM 1379 O O . VAL A 1 172 ? 17.848 -6.571 -24.506 1.00 97.94 172 VAL A O 1
ATOM 1382 N N . GLN A 1 173 ? 16.311 -6.026 -22.961 1.00 97.56 173 GLN A N 1
ATOM 1383 C CA . GLN A 1 173 ? 16.265 -4.606 -23.316 1.00 97.56 173 GLN A CA 1
ATOM 1384 C C . GLN A 1 173 ? 17.593 -3.903 -23.016 1.00 97.56 173 GLN A C 1
ATOM 1386 O O . GLN A 1 173 ? 18.117 -3.210 -23.885 1.00 97.56 173 GLN A O 1
ATOM 1391 N N . THR A 1 174 ? 18.177 -4.132 -21.836 1.00 97.69 174 THR A N 1
ATOM 1392 C CA . THR A 1 174 ? 19.480 -3.573 -21.452 1.00 97.69 174 THR A CA 1
ATOM 1393 C C . THR A 1 174 ? 20.584 -4.037 -22.395 1.00 97.69 174 THR A C 1
ATOM 1395 O O . THR A 1 174 ? 21.358 -3.210 -22.870 1.00 97.69 174 THR A O 1
ATOM 1398 N N . ARG A 1 175 ? 20.625 -5.332 -22.733 1.00 97.75 175 ARG A N 1
ATOM 1399 C CA . ARG A 1 175 ? 21.572 -5.863 -23.720 1.00 97.75 175 ARG A CA 1
ATOM 1400 C C . ARG A 1 175 ? 21.417 -5.161 -25.069 1.00 97.75 175 ARG A C 1
ATOM 1402 O O . ARG A 1 175 ? 22.406 -4.709 -25.629 1.00 97.75 175 ARG A O 1
ATOM 1409 N N . THR A 1 176 ? 20.190 -5.044 -25.573 1.00 96.81 176 THR A N 1
ATOM 1410 C CA . THR A 1 176 ? 19.917 -4.400 -26.870 1.00 96.81 176 THR A CA 1
ATOM 1411 C C . THR A 1 176 ? 20.339 -2.927 -26.863 1.00 96.81 176 THR A C 1
ATOM 1413 O O . THR A 1 176 ? 20.946 -2.450 -27.819 1.00 96.81 176 THR A O 1
ATOM 1416 N N . ALA A 1 177 ? 20.063 -2.207 -25.772 1.00 97.12 177 ALA A N 1
ATOM 1417 C CA . ALA A 1 177 ? 20.477 -0.817 -25.608 1.00 97.12 177 ALA A CA 1
ATOM 1418 C C . ALA A 1 177 ? 22.008 -0.670 -25.575 1.00 97.12 177 ALA A C 1
ATOM 1420 O O . ALA A 1 177 ? 22.544 0.218 -26.234 1.00 97.12 177 ALA A O 1
ATOM 1421 N N . LEU A 1 178 ? 22.709 -1.563 -24.869 1.00 97.25 178 LEU A N 1
ATOM 1422 C CA . LEU A 1 178 ? 24.173 -1.592 -24.824 1.00 97.25 178 LEU A CA 1
ATOM 1423 C C . LEU A 1 178 ? 24.785 -1.916 -26.190 1.00 97.25 178 LEU A C 1
ATOM 1425 O O . LEU A 1 178 ? 25.705 -1.224 -26.613 1.00 97.25 178 LEU A O 1
ATOM 1429 N N . GLU A 1 179 ? 24.259 -2.912 -26.908 1.00 95.12 179 GLU A N 1
ATOM 1430 C CA . GLU A 1 179 ? 24.712 -3.226 -28.270 1.00 95.12 179 GLU A CA 1
ATOM 1431 C C . GLU A 1 179 ? 24.561 -2.015 -29.201 1.00 95.12 179 GLU A C 1
ATOM 1433 O O . GLU A 1 179 ? 25.469 -1.707 -29.971 1.00 95.12 179 GLU A O 1
ATOM 1438 N N . ASN A 1 180 ? 23.445 -1.289 -29.104 1.00 94.19 180 ASN A N 1
ATOM 1439 C CA . ASN A 1 180 ? 23.229 -0.078 -29.892 1.00 94.19 180 ASN A CA 1
ATOM 1440 C C . ASN A 1 180 ? 24.175 1.060 -29.489 1.00 94.19 180 ASN A C 1
ATOM 1442 O O . ASN A 1 180 ? 24.695 1.743 -30.367 1.00 94.19 180 ASN A O 1
ATOM 1446 N N . ALA A 1 181 ? 24.446 1.247 -28.196 1.00 95.25 181 ALA A N 1
ATOM 1447 C CA . ALA A 1 181 ? 25.415 2.240 -27.733 1.00 95.25 181 ALA A CA 1
ATOM 1448 C C . ALA A 1 181 ? 26.834 1.932 -28.245 1.00 95.25 181 ALA A C 1
ATOM 1450 O O . ALA A 1 181 ? 27.517 2.824 -28.745 1.00 95.25 181 ALA A O 1
ATOM 1451 N N . ILE A 1 182 ? 27.250 0.661 -28.200 1.00 93.12 182 ILE A N 1
ATOM 1452 C CA . ILE A 1 182 ? 28.536 0.208 -28.751 1.00 93.12 182 ILE A CA 1
ATOM 1453 C C . ILE A 1 182 ? 28.606 0.493 -30.255 1.00 93.12 182 ILE A C 1
ATOM 1455 O O . ILE A 1 182 ? 29.592 1.062 -30.714 1.00 93.12 182 ILE A O 1
ATOM 1459 N N . ARG A 1 183 ? 27.553 0.154 -31.012 1.00 89.00 183 ARG A N 1
ATOM 1460 C CA . ARG A 1 183 ? 27.450 0.455 -32.450 1.00 89.00 183 ARG A CA 1
ATOM 1461 C C . ARG A 1 183 ? 27.614 1.950 -32.733 1.00 89.00 183 ARG A C 1
ATOM 1463 O O . ARG A 1 183 ? 28.433 2.326 -33.563 1.00 89.00 183 ARG A O 1
ATOM 1470 N N . VAL A 1 184 ? 26.914 2.809 -31.992 1.00 92.19 184 VAL A N 1
ATOM 1471 C CA . VAL A 1 184 ? 27.026 4.270 -32.151 1.00 92.19 184 VAL A CA 1
ATOM 1472 C C . VAL A 1 184 ? 28.460 4.757 -31.919 1.00 92.19 184 VAL A C 1
ATOM 1474 O O . VAL A 1 184 ? 28.965 5.559 -32.703 1.00 92.19 184 VAL A O 1
ATOM 1477 N N . HIS A 1 185 ? 29.139 4.268 -30.880 1.00 92.06 185 HIS A N 1
ATOM 1478 C CA . HIS A 1 185 ? 30.532 4.644 -30.623 1.00 92.06 185 HIS A CA 1
ATOM 1479 C C . HIS A 1 185 ? 31.496 4.107 -31.685 1.00 92.06 185 HIS A C 1
ATOM 1481 O O . HIS A 1 185 ? 32.401 4.828 -32.110 1.00 92.06 185 HIS A O 1
ATOM 1487 N N . LEU A 1 186 ? 31.280 2.880 -32.165 1.00 90.50 186 LEU A N 1
ATOM 1488 C CA . LEU A 1 186 ? 32.032 2.335 -33.294 1.00 90.50 186 LEU A CA 1
ATOM 1489 C C . LEU A 1 186 ? 31.835 3.187 -34.550 1.00 90.50 186 LEU A C 1
ATOM 1491 O O . LEU A 1 186 ? 32.817 3.485 -35.215 1.00 90.50 186 LEU A O 1
ATOM 1495 N N . ASP A 1 187 ? 30.623 3.668 -34.834 1.00 86.38 187 ASP A N 1
ATOM 1496 C CA . ASP A 1 187 ? 30.362 4.517 -36.005 1.00 86.38 187 ASP A CA 1
ATOM 1497 C C . ASP A 1 187 ? 31.058 5.882 -35.936 1.00 86.38 187 ASP A C 1
ATOM 1499 O O . ASP A 1 187 ? 31.388 6.472 -36.970 1.00 86.38 187 ASP A O 1
ATOM 1503 N N . GLN A 1 188 ? 31.273 6.397 -34.723 1.00 88.12 188 GLN A N 1
ATOM 1504 C CA . GLN A 1 188 ? 31.994 7.649 -34.488 1.00 88.12 188 GLN A CA 1
ATOM 1505 C C . GLN A 1 188 ? 33.503 7.495 -34.697 1.00 88.12 188 GLN A C 1
ATOM 1507 O O . GLN A 1 188 ? 34.128 8.397 -35.250 1.00 88.12 188 GLN A O 1
ATOM 1512 N N . VAL A 1 189 ? 34.082 6.371 -34.263 1.00 92.38 189 VAL A N 1
ATOM 1513 C CA . VAL A 1 189 ? 35.531 6.120 -34.346 1.00 92.38 189 VAL A CA 1
ATOM 1514 C C . VAL A 1 189 ? 35.921 5.513 -35.693 1.00 92.38 189 VAL A C 1
ATOM 1516 O O . VAL A 1 189 ? 36.895 5.935 -36.310 1.00 92.38 189 VAL A O 1
ATOM 1519 N N . PHE A 1 190 ? 35.158 4.528 -36.163 1.00 86.69 190 PHE A N 1
ATOM 1520 C CA . PHE A 1 190 ? 35.419 3.790 -37.390 1.00 86.69 190 PHE A CA 1
ATOM 1521 C C . PHE A 1 190 ? 34.114 3.368 -38.082 1.00 86.69 190 PHE A C 1
ATOM 1523 O O . PHE A 1 190 ? 33.688 2.216 -38.043 1.00 86.69 190 PHE A O 1
ATOM 1530 N N . ARG A 1 191 ? 33.502 4.327 -38.782 1.00 80.94 191 ARG A N 1
ATOM 1531 C CA . ARG A 1 191 ? 32.218 4.183 -39.491 1.00 80.94 191 ARG A CA 1
ATOM 1532 C C . ARG A 1 191 ? 32.112 2.975 -40.427 1.00 80.94 191 ARG A C 1
ATOM 1534 O O . ARG A 1 191 ? 31.031 2.423 -40.579 1.00 80.94 191 ARG A O 1
ATOM 1541 N N . GLU A 1 192 ? 33.202 2.570 -41.074 1.00 85.25 192 GLU A N 1
ATOM 1542 C CA . GLU A 1 192 ? 33.175 1.441 -42.016 1.00 85.25 192 GLU A CA 1
ATOM 1543 C C . GLU A 1 192 ? 33.161 0.069 -41.317 1.00 85.25 192 GLU A C 1
ATOM 1545 O O . GLU A 1 192 ? 32.913 -0.944 -41.971 1.00 85.25 192 GLU A O 1
ATOM 1550 N N . PHE A 1 193 ? 33.375 0.018 -39.996 1.00 83.69 193 PHE A N 1
ATOM 1551 C CA . PHE A 1 193 ? 33.412 -1.221 -39.212 1.00 83.69 193 PHE A CA 1
ATOM 1552 C C . PHE A 1 193 ? 32.060 -1.935 -39.112 1.00 83.69 193 PHE A C 1
ATOM 1554 O O . PHE A 1 193 ? 32.019 -3.115 -38.789 1.00 83.69 193 PHE A O 1
ATOM 1561 N N . GLN A 1 194 ? 30.944 -1.261 -39.385 1.00 79.06 194 GLN A N 1
ATOM 1562 C CA . GLN A 1 194 ? 29.636 -1.925 -39.478 1.00 79.06 194 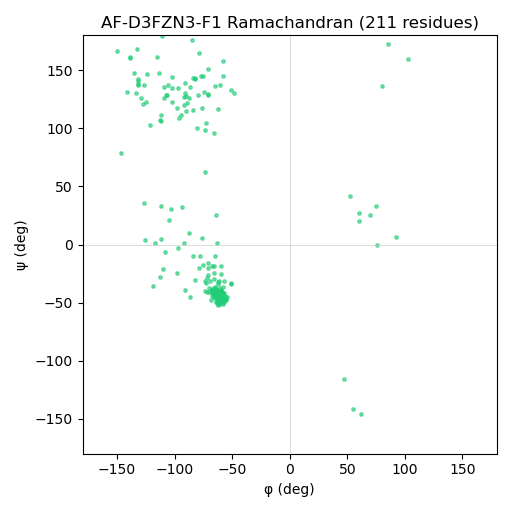GLN A CA 1
ATOM 1563 C C . GLN A 1 194 ? 29.290 -2.373 -40.904 1.00 79.06 194 GLN A C 1
ATOM 1565 O O . GLN A 1 194 ? 28.232 -2.956 -41.139 1.00 79.06 194 GLN A O 1
ATOM 1570 N N . GLY A 1 195 ? 30.197 -2.141 -41.850 1.00 84.44 195 GLY A N 1
ATOM 1571 C CA . GLY A 1 195 ? 29.981 -2.333 -43.271 1.00 84.44 195 GLY A CA 1
ATOM 1572 C C . GLY A 1 195 ? 29.748 -1.011 -43.990 1.00 84.44 195 GLY A C 1
ATOM 1573 O O . GLY A 1 195 ? 29.415 0.017 -43.398 1.00 84.44 195 GLY A O 1
ATOM 1574 N N . LYS A 1 196 ? 29.956 -1.029 -45.304 1.00 84.69 196 LYS A N 1
ATOM 1575 C CA . LYS A 1 196 ? 29.793 0.150 -46.158 1.00 84.69 196 LYS A CA 1
ATOM 1576 C C . LYS A 1 196 ? 29.046 -0.191 -47.428 1.00 84.69 196 LYS A C 1
ATOM 1578 O O . LYS A 1 196 ? 29.162 -1.289 -47.965 1.00 84.69 196 LYS A O 1
ATOM 1583 N N . SER A 1 197 ? 28.282 0.773 -47.928 1.00 86.81 197 SER A N 1
ATOM 1584 C CA . SER A 1 197 ? 27.681 0.668 -49.254 1.00 86.81 197 SER A CA 1
ATOM 1585 C C . SER A 1 197 ? 28.642 1.235 -50.288 1.00 86.81 197 SER A C 1
ATOM 1587 O O . SER A 1 197 ? 28.995 2.410 -50.212 1.00 86.81 197 SER A O 1
ATOM 1589 N N . ILE A 1 198 ? 29.033 0.420 -51.264 1.00 87.00 198 ILE A N 1
ATOM 1590 C CA . ILE A 1 198 ? 29.818 0.862 -52.420 1.00 87.00 198 ILE A CA 1
ATOM 1591 C C . ILE A 1 198 ? 29.007 0.705 -53.707 1.00 87.00 198 ILE A C 1
ATOM 1593 O O . ILE A 1 198 ? 28.018 -0.028 -53.747 1.00 87.00 198 ILE A O 1
ATOM 1597 N N . VAL A 1 199 ? 29.414 1.392 -54.772 1.00 89.38 199 VAL A N 1
ATOM 1598 C CA . VAL A 1 199 ? 28.827 1.218 -56.105 1.00 89.38 199 VAL A CA 1
ATOM 1599 C C . VAL A 1 199 ? 29.771 0.366 -56.945 1.00 89.38 199 VAL A C 1
ATOM 1601 O O . VAL A 1 199 ? 30.926 0.734 -57.126 1.00 89.38 199 VAL A O 1
ATOM 1604 N N . VAL A 1 200 ? 29.270 -0.755 -57.466 1.00 86.06 200 VAL A N 1
ATOM 1605 C CA . VAL A 1 200 ? 29.989 -1.651 -58.385 1.00 86.06 200 VAL A CA 1
ATOM 1606 C C . VAL A 1 200 ? 29.129 -1.811 -59.632 1.00 86.06 200 VAL A C 1
ATOM 1608 O O . VAL A 1 200 ? 27.963 -2.192 -59.518 1.00 86.06 200 VAL A O 1
ATOM 1611 N N . GLU A 1 201 ? 29.675 -1.473 -60.805 1.00 88.62 201 GLU A N 1
ATOM 1612 C CA . GLU A 1 201 ? 28.969 -1.561 -62.101 1.00 88.62 201 GLU A CA 1
ATOM 1613 C C . GLU A 1 201 ? 27.604 -0.838 -62.098 1.00 88.62 201 GLU A C 1
ATOM 1615 O O . GLU A 1 201 ? 26.588 -1.351 -62.562 1.00 88.62 201 GLU A O 1
ATOM 1620 N N . GLY A 1 202 ? 27.552 0.353 -61.490 1.00 90.50 202 GLY A N 1
ATOM 1621 C CA . GLY A 1 202 ? 26.331 1.163 -61.394 1.00 90.50 202 GLY A CA 1
ATOM 1622 C C . GLY A 1 202 ? 25.296 0.678 -60.368 1.00 90.50 202 GLY A C 1
ATOM 1623 O O . GLY A 1 202 ? 24.270 1.333 -60.191 1.00 90.50 202 GLY A O 1
ATOM 1624 N N . LYS A 1 203 ? 25.549 -0.423 -59.645 1.00 86.69 203 LYS A N 1
ATOM 1625 C CA . LYS A 1 203 ? 24.651 -0.950 -58.602 1.00 86.69 203 LYS A CA 1
ATOM 1626 C C . LYS A 1 203 ? 25.239 -0.747 -57.205 1.00 86.69 203 LYS A C 1
ATOM 1628 O O . LYS A 1 203 ? 26.410 -1.037 -56.969 1.00 86.69 203 LYS A O 1
ATOM 1633 N N . ARG A 1 204 ? 24.417 -0.286 -56.252 1.00 90.12 204 ARG A N 1
ATOM 1634 C CA . ARG A 1 204 ? 24.796 -0.222 -54.829 1.00 90.12 204 ARG A CA 1
ATOM 1635 C C . ARG A 1 204 ? 24.869 -1.632 -54.247 1.00 90.12 204 ARG A C 1
ATOM 1637 O O . ARG A 1 204 ? 23.912 -2.395 -54.366 1.00 90.12 204 ARG A O 1
ATOM 1644 N N . ARG A 1 205 ? 25.981 -1.957 -53.594 1.00 86.31 205 ARG A N 1
ATOM 1645 C CA . ARG A 1 205 ? 26.194 -3.204 -52.854 1.00 86.31 205 ARG A CA 1
ATOM 1646 C C . ARG A 1 205 ? 26.645 -2.880 -51.435 1.00 86.31 205 ARG A C 1
ATOM 1648 O O . ARG A 1 205 ? 27.474 -1.996 -51.241 1.00 86.31 205 ARG A O 1
ATOM 1655 N N . HIS A 1 206 ? 26.097 -3.596 -50.460 1.00 86.75 206 HIS A N 1
ATOM 1656 C CA . HIS A 1 206 ? 26.546 -3.529 -49.073 1.00 86.75 206 HIS A CA 1
ATOM 1657 C C . HIS A 1 206 ? 27.692 -4.523 -48.866 1.00 86.75 206 HIS A C 1
ATOM 1659 O O . HIS A 1 206 ? 27.534 -5.705 -49.167 1.00 86.75 206 HIS A O 1
ATOM 1665 N N . ILE A 1 207 ? 28.820 -4.052 -48.345 1.00 84.81 207 ILE A N 1
ATOM 1666 C CA . ILE A 1 207 ? 29.993 -4.865 -48.021 1.00 84.81 207 ILE A CA 1
ATOM 1667 C C . ILE A 1 207 ? 30.113 -4.960 -46.506 1.00 84.81 207 ILE A C 1
ATOM 1669 O O . ILE A 1 207 ? 30.120 -3.938 -45.820 1.00 84.81 207 ILE A O 1
ATOM 1673 N N . GLN A 1 208 ? 30.192 -6.191 -46.000 1.00 80.44 208 GLN A N 1
ATOM 1674 C CA . GLN A 1 208 ? 30.510 -6.469 -44.602 1.00 80.44 208 GLN A CA 1
ATOM 1675 C C . GLN A 1 208 ? 32.023 -6.299 -44.381 1.00 80.44 208 GLN A C 1
ATOM 1677 O O . GLN A 1 208 ? 32.806 -6.623 -45.274 1.00 80.44 208 GLN A O 1
ATOM 1682 N N . PRO A 1 209 ? 32.462 -5.814 -43.213 1.00 72.81 209 PRO A N 1
ATOM 1683 C CA . PRO A 1 209 ? 33.882 -5.774 -42.882 1.00 72.81 209 PRO A CA 1
ATOM 1684 C C . PRO A 1 209 ? 34.482 -7.182 -42.949 1.00 72.81 209 PRO A C 1
ATOM 1686 O O . PRO A 1 209 ? 33.816 -8.149 -42.588 1.00 72.81 209 PRO A O 1
ATOM 1689 N N . PHE A 1 210 ? 35.740 -7.286 -43.383 1.00 70.94 210 PHE A N 1
ATOM 1690 C CA . PHE A 1 210 ? 36.485 -8.552 -43.450 1.00 70.94 210 PHE A CA 1
ATOM 1691 C C . PHE A 1 210 ? 35.860 -9.633 -44.350 1.00 70.94 210 PHE A C 1
ATOM 1693 O O . PHE A 1 210 ? 36.206 -10.796 -44.220 1.00 70.94 210 PHE A O 1
ATOM 1700 N N . SER A 1 211 ? 34.979 -9.279 -45.293 1.00 66.81 211 SER A N 1
ATOM 1701 C CA . SER A 1 211 ? 34.355 -10.249 -46.208 1.00 66.81 211 SER A CA 1
ATOM 1702 C C . SER A 1 211 ? 35.325 -10.956 -47.170 1.00 66.81 211 SER A C 1
ATOM 1704 O O . SER A 1 211 ? 34.906 -11.865 -47.877 1.00 66.81 211 SER A O 1
ATOM 1706 N N . GLU A 1 212 ? 36.577 -10.498 -47.246 1.00 62.41 212 GLU A N 1
ATOM 1707 C CA . GLU A 1 212 ? 37.646 -11.038 -48.102 1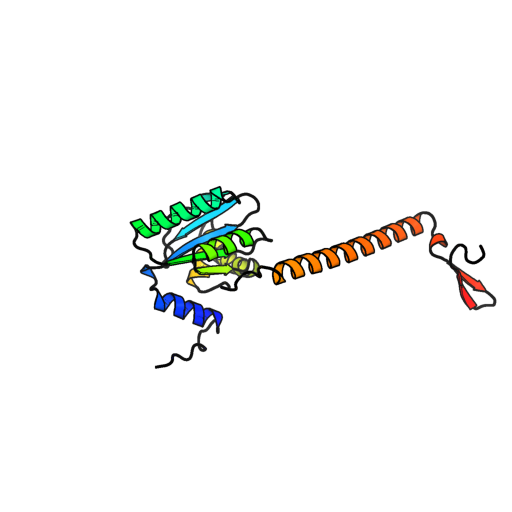.00 62.41 212 GLU A CA 1
ATOM 1708 C C . GLU A 1 212 ? 38.780 -11.722 -47.302 1.00 62.41 212 GLU A C 1
ATOM 1710 O O . GLU A 1 212 ? 39.775 -12.130 -47.897 1.00 62.41 212 GLU A O 1
ATOM 1715 N N . LEU A 1 213 ? 38.641 -11.840 -45.972 1.00 53.44 213 LEU A N 1
ATOM 1716 C CA . LEU A 1 213 ? 39.491 -12.672 -45.102 1.00 53.44 213 LEU A CA 1
ATOM 1717 C C . LEU A 1 213 ? 38.848 -14.047 -44.895 1.00 53.44 213 LEU A C 1
ATOM 1719 O O . LEU A 1 213 ? 39.617 -15.030 -44.825 1.00 53.44 213 LEU A O 1
#

Foldseek 3Di:
DPPPLAPDPVGNLVSVLVVVCVVQPQLQEWEWEWEFDDFKIWIWIDGLVLHTPDDIDIFTLDPVSLVVVVVVVVVCCVVRVHDAYEYFYEDDPCRCQVVLVVCVVVVHQYFYAYPVVLVVVLVVVVVPDPDPPSPSSSRSVCSSSSHGDSDRDDDDPVVVVVVVVVVVVVVVVVVVVVVVVVLVVCCVVPVCQQWDWDADPNDTDTGHPPPVD

Organism: Alkalihalophilus pseudofirmus (strain ATCC BAA-2126 / JCM 17055 / OF4) (NCBI:txid398511)

Sequence (213 aa):
MTYTLLNHIQGKIGSRWAHFVKENGVDQLLIVAVDAAKYTHKVLLANFYGDILIKPFEIDASESGFNRLKKNVELVMKEKGYEKVVLGIETTAHYYEDLVRLSHSENYHVRIINAASTAQERNTLMNWSKTDNLDLMTIVQSVIHGRGTSNELRSGIVLELQKLTRARRNLVQTRTALENAIRVHLDQVFREFQGKSIVVEGKRRHIQPFSEL

Solvent-accessible surface area (backbone atoms only — not comparable to full-atom values): 11856 Å² total; per-residue (Å²): 133,85,76,76,68,66,81,33,99,61,33,61,62,28,28,54,41,54,48,55,45,67,75,62,38,60,86,24,34,36,34,36,16,36,46,37,40,88,59,47,26,42,36,33,35,24,40,64,88,66,52,74,76,40,75,79,44,77,32,48,70,44,73,68,23,49,51,53,51,50,53,54,51,55,49,49,25,66,76,73,63,35,82,42,48,35,35,20,33,41,59,36,93,68,51,34,55,61,58,52,54,54,37,48,78,70,70,35,49,53,26,48,28,54,53,78,66,48,54,63,53,45,58,59,43,61,77,74,48,97,55,100,56,56,65,40,52,44,35,46,52,35,45,67,74,43,46,51,43,73,72,79,74,78,56,70,69,64,36,52,53,50,50,52,53,50,51,51,52,50,52,54,50,52,50,54,52,49,55,50,52,51,49,53,53,41,46,72,77,44,51,57,70,82,25,44,77,46,75,58,96,91,40,83,43,80,42,60,61,72,76,89,115

Radius of gyration: 27.19 Å; Cα contacts (8 Å, |Δi|>4): 281; chains: 1; b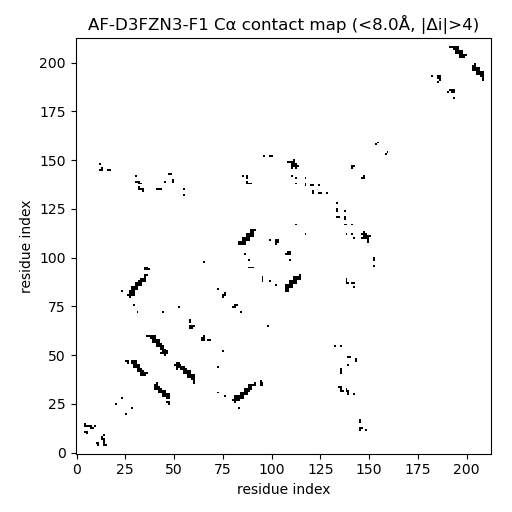ounding box: 74×43×86 Å

Nearest PDB structures (foldseek):
  8wt7-assembly1_C  TM=8.790E-01  e=3.797E-06  Escherichia coli
  8wt9-assembly1_D  TM=7.387E-01  e=6.198E-06  Escherichia coli
  8wt6-assembly1_D  TM=7.203E-01  e=2.697E-05  Escherichia coli
  7t1g-assembly1_A  TM=6.525E-01  e=7.562E-03  Saccharomyces cerevisiae S288C
  7t1i-assembly1_A  TM=6.437E-01  e=2.015E-02  Saccharomyces cerevisiae S288C

Secondary structure (DSSP, 8-state):
----TT--TTHHHHHHHHHHHHHH-GGGEEEEEEEE-SSEEEEEEEETT--EEEEEEEEESSHHHHHHHHHHHHHHHHHHT--EEEEEEE--TTTTHHHHHHHHHTT-EEEEE-HHHHHHHHHHHHTT---TTHHHHHHHHHHHTT-SB-PPPP-HHHHHHHHHHHHHHHHHHHHHHHHHHHHHHHHHH-GGGG-EEEEETTEEEEE-TTTT-

InterPro domains:
  IPR002525 Transposase IS110-like, N-terminal [PF01548] (32-190)
  IPR047650 Transposase IS110-like [PTHR33055] (31-194)

pLDDT: mean 87.63, std 12.78, range [33.44, 98.5]

Mean predicted aligned error: 9.03 Å